Protein AF-A0A3N7DJQ7-F1 (afdb_monomer_lite)

Sequence (188 aa):
MSYQLQPFAFLQVAQKLNTIAEGMLNSITLGQLVFLNDKWVLENPRYPDSRSHSYLSMQQCSFKLRIYSADTHTGLPKEDLCNEIIEVKNFNNRNITVNLKQYKIMVPKGDFFVAVEWIRNDENMSKTTYNDESIAFNITSYRPFIGISTNEGPKLNVYGLTFFDKWEPLDNLSPDFTDLTISAEISY

pLDDT: mean 73.34, std 21.92, range [23.23, 98.12]

Secondary structure (DSSP, 8-state):
---------EEEEEEEEEESS-EEEEEEEEEP------HHHHH-TT---S----TTGGG--EEEEEEEEEPTTT-SEEEES-SS-EEEE---SSEEEEE-GGGTPEEPSEEEEEEEEEP-STTTEEEEEEEETTEEEEEEEESSPP---SS--S---EEEEETTS-EEE---S-TT----SEEEEEE-

Foldseek 3Di:
DDPPPDAPQFQKKKFKDADQAKFWFFKKKFFADDPPPDPPCVVCVPDPDDPPPPPLVLAFFKWWKWKFAADPPPRDGDDTQFPDTRIDGGDSDRMDMDGCVVRRRIHGHTMMIIMIGFDDDPRQWDWDWDDDPPDIDIDIYGDDDWAFAQAADDAESMWGQGPVRDIDGPRPHPNSGHYGRMDTDTDD

Radius of gyration: 17.93 Å; chains: 1; bounding box: 47×35×52 Å

Structure (mmCIF, N/CA/C/O backbone):
data_AF-A0A3N7DJQ7-F1
#
_entry.id   AF-A0A3N7DJQ7-F1
#
loop_
_atom_site.group_PDB
_atom_site.id
_atom_site.type_symbol
_atom_site.label_atom_id
_atom_site.label_alt_id
_atom_site.label_comp_id
_atom_site.label_asym_id
_atom_site.label_entity_id
_atom_site.label_seq_id
_atom_site.pdbx_PDB_ins_code
_atom_site.Cartn_x
_atom_site.Cartn_y
_atom_site.Cartn_z
_atom_site.occupancy
_atom_site.B_iso_or_equiv
_atom_site.auth_seq_id
_atom_site.auth_comp_id
_atom_site.auth_asym_id
_atom_site.auth_atom_id
_atom_site.pdbx_PDB_model_num
ATOM 1 N N . MET A 1 1 ? 27.973 11.365 -16.523 1.00 28.17 1 MET A N 1
ATOM 2 C CA . MET A 1 1 ? 27.540 10.753 -15.248 1.00 28.17 1 MET A CA 1
ATOM 3 C C . MET A 1 1 ? 26.310 9.923 -15.550 1.00 28.17 1 MET A C 1
ATOM 5 O O . MET A 1 1 ? 25.336 10.477 -16.033 1.00 28.17 1 MET A O 1
ATOM 9 N N . SER A 1 2 ? 26.381 8.606 -15.380 1.00 23.23 2 SER A N 1
ATOM 10 C CA . SER A 1 2 ? 25.235 7.716 -15.573 1.00 23.23 2 SER A CA 1
ATOM 11 C C . SER A 1 2 ? 24.312 7.826 -14.362 1.00 23.23 2 SER A C 1
ATOM 13 O O . SER A 1 2 ? 24.710 7.448 -13.260 1.00 23.23 2 SER A O 1
ATOM 15 N N . TYR A 1 3 ? 23.096 8.330 -14.550 1.00 23.48 3 TYR A N 1
ATOM 16 C CA . TYR A 1 3 ? 22.048 8.211 -13.543 1.00 23.48 3 TYR A CA 1
ATOM 17 C C . TYR A 1 3 ? 21.625 6.738 -13.482 1.00 23.48 3 TYR A C 1
ATOM 19 O O . TYR A 1 3 ? 20.809 6.276 -14.274 1.00 23.48 3 TYR A O 1
ATOM 27 N N . GLN A 1 4 ? 22.223 5.968 -12.571 1.00 23.58 4 GLN A N 1
ATOM 28 C CA . GLN A 1 4 ? 21.640 4.697 -12.154 1.00 23.58 4 GLN A CA 1
ATOM 29 C C . GLN A 1 4 ? 20.397 5.030 -11.333 1.00 23.58 4 GLN A C 1
ATOM 31 O O . GLN A 1 4 ? 20.485 5.299 -10.137 1.00 23.58 4 GLN A O 1
ATOM 36 N N . LEU A 1 5 ? 19.233 5.030 -11.981 1.00 32.84 5 LEU A N 1
ATOM 37 C CA . LEU A 1 5 ? 17.973 4.867 -11.269 1.00 32.84 5 LEU A CA 1
ATOM 38 C C . LEU A 1 5 ? 18.033 3.485 -10.618 1.00 32.84 5 LEU A C 1
ATOM 40 O O . LEU A 1 5 ? 17.919 2.461 -11.295 1.00 32.84 5 LEU A O 1
ATOM 44 N N . GLN A 1 6 ? 18.340 3.465 -9.321 1.00 32.50 6 GLN A N 1
ATOM 45 C CA . GLN A 1 6 ? 18.351 2.238 -8.541 1.00 32.50 6 GLN A CA 1
ATOM 46 C C . GLN A 1 6 ? 16.975 1.568 -8.676 1.00 32.50 6 GLN A C 1
ATOM 48 O O . GLN A 1 6 ? 15.960 2.272 -8.649 1.00 32.50 6 GLN A O 1
ATOM 53 N N . PRO A 1 7 ? 16.910 0.233 -8.841 1.00 42.97 7 PRO A N 1
ATOM 54 C CA . PRO A 1 7 ? 15.639 -0.475 -8.781 1.00 42.97 7 PRO A CA 1
ATOM 55 C C . PRO A 1 7 ? 14.937 -0.065 -7.486 1.00 42.97 7 PRO A C 1
ATOM 57 O O . PRO A 1 7 ? 15.571 -0.051 -6.433 1.00 42.97 7 PRO A O 1
ATOM 60 N N . PHE A 1 8 ? 13.666 0.326 -7.602 1.00 57.19 8 PHE A N 1
ATOM 61 C CA . PHE A 1 8 ? 12.837 0.846 -6.515 1.00 57.19 8 PHE A CA 1
ATOM 62 C C . PHE A 1 8 ? 13.129 0.077 -5.211 1.00 57.19 8 PHE A C 1
ATOM 64 O O . PHE A 1 8 ? 12.888 -1.128 -5.128 1.00 57.19 8 PHE A O 1
ATOM 71 N N . ALA A 1 9 ? 13.755 0.747 -4.236 1.00 64.50 9 ALA A N 1
ATOM 72 C CA . ALA A 1 9 ? 14.512 0.109 -3.149 1.00 64.50 9 ALA A CA 1
ATOM 73 C C . ALA A 1 9 ? 13.642 -0.526 -2.044 1.00 64.50 9 ALA A C 1
ATOM 75 O O . ALA A 1 9 ? 14.131 -0.842 -0.959 1.00 64.50 9 ALA A O 1
ATOM 76 N N . PHE A 1 10 ? 12.354 -0.717 -2.319 1.00 79.94 10 PHE A N 1
ATOM 77 C CA . PHE A 1 10 ? 11.352 -1.093 -1.337 1.00 79.94 10 PHE A CA 1
ATOM 78 C C . PHE A 1 10 ? 10.699 -2.433 -1.693 1.00 79.94 10 PHE A C 1
ATOM 80 O O . PHE A 1 10 ? 10.521 -2.793 -2.861 1.00 79.94 10 PHE A O 1
ATOM 87 N N . LEU A 1 11 ? 10.377 -3.205 -0.661 1.00 88.44 11 LEU A N 1
ATOM 88 C CA . LEU A 1 11 ? 9.579 -4.426 -0.741 1.00 88.44 11 LEU A CA 1
ATOM 89 C C . LEU A 1 11 ? 8.091 -4.095 -0.861 1.00 88.44 11 LEU A C 1
ATOM 91 O O . LEU A 1 11 ? 7.354 -4.769 -1.583 1.00 88.44 11 LEU A O 1
ATOM 95 N N . GLN A 1 12 ? 7.675 -3.037 -0.166 1.00 91.00 12 GLN A N 1
ATOM 96 C CA . GLN A 1 12 ? 6.302 -2.566 -0.122 1.00 91.00 12 GLN A CA 1
ATOM 97 C C . GLN A 1 12 ? 6.249 -1.045 -0.135 1.00 91.00 12 GLN A C 1
ATOM 99 O O . GL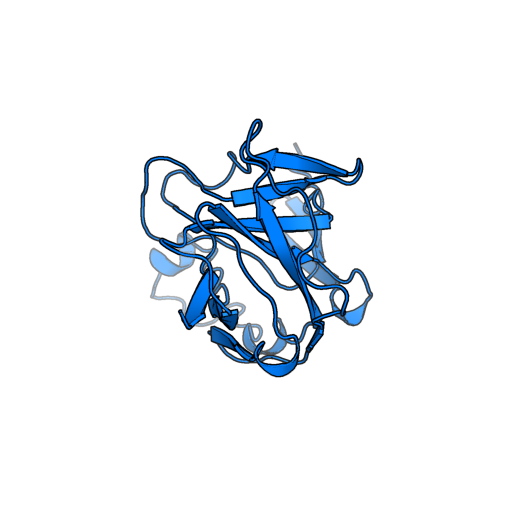N A 1 12 ? 7.177 -0.383 0.331 1.00 91.00 12 GLN A O 1
ATOM 104 N N . VAL A 1 13 ? 5.131 -0.506 -0.606 1.00 88.50 13 VAL A N 1
ATOM 105 C CA . VAL A 1 13 ? 4.774 0.895 -0.399 1.00 88.50 13 VAL A CA 1
ATOM 106 C C . VAL A 1 13 ? 3.377 0.957 0.176 1.00 88.50 13 VAL A C 1
ATOM 108 O O . VAL A 1 13 ? 2.455 0.363 -0.377 1.00 88.50 13 VAL A O 1
ATOM 111 N N . ALA A 1 14 ? 3.240 1.688 1.273 1.00 91.94 14 ALA A N 1
ATOM 112 C CA . ALA A 1 14 ? 2.017 1.853 2.026 1.00 91.94 14 ALA A CA 1
ATOM 113 C C . ALA A 1 14 ? 1.519 3.292 1.967 1.00 91.94 14 ALA A C 1
ATOM 115 O O . ALA A 1 14 ? 2.304 4.220 2.147 1.00 91.94 14 ALA A O 1
ATOM 116 N N . GLN A 1 15 ? 0.213 3.465 1.787 1.00 90.88 15 GLN A N 1
ATOM 117 C CA . GLN A 1 15 ? -0.467 4.723 2.068 1.00 90.88 15 GLN A CA 1
ATOM 118 C C . GLN A 1 15 ? -1.127 4.642 3.439 1.00 90.88 15 GLN A C 1
ATOM 120 O O . GLN A 1 15 ? -1.788 3.652 3.767 1.00 90.88 15 GLN A O 1
ATOM 125 N N . LYS A 1 16 ? -0.956 5.700 4.223 1.00 93.12 16 LYS A N 1
ATOM 126 C CA . LYS A 1 16 ? -1.664 5.896 5.481 1.00 93.12 16 LYS A CA 1
ATOM 127 C C . LYS A 1 16 ? -3.088 6.369 5.208 1.00 93.12 16 LYS A C 1
ATOM 129 O O . LYS A 1 16 ? -3.305 7.315 4.456 1.00 93.12 16 LYS A O 1
ATOM 134 N N . LEU A 1 17 ? -4.047 5.733 5.857 1.00 93.19 17 LEU A N 1
ATOM 135 C CA . LEU A 1 17 ? -5.463 6.071 5.845 1.00 93.19 17 LEU A CA 1
ATOM 136 C C . LEU A 1 17 ? -5.941 6.262 7.287 1.00 93.19 17 LEU A C 1
ATOM 138 O O . LEU A 1 17 ? -5.288 5.821 8.231 1.00 93.19 17 LEU A O 1
ATOM 142 N N . ASN A 1 18 ? -7.086 6.918 7.461 1.00 94.12 18 ASN A N 1
ATOM 143 C CA . ASN A 1 18 ? -7.676 7.159 8.773 1.00 94.12 18 ASN A CA 1
ATOM 144 C C . ASN A 1 18 ? -9.151 6.751 8.780 1.00 94.12 18 ASN A C 1
ATOM 146 O O . ASN A 1 18 ? -9.871 6.991 7.810 1.00 94.12 18 ASN A O 1
ATOM 150 N N . THR A 1 19 ? -9.592 6.154 9.882 1.00 94.62 19 THR A N 1
ATOM 151 C CA . THR A 1 19 ? -10.993 5.824 10.139 1.00 94.62 19 THR A CA 1
ATOM 152 C C . THR A 1 19 ? -11.452 6.398 11.480 1.00 94.62 19 THR A C 1
ATOM 154 O O . THR A 1 19 ? -10.726 6.388 12.477 1.00 94.62 19 THR A O 1
ATOM 157 N N . ILE A 1 20 ? -12.688 6.900 11.526 1.00 93.56 20 ILE A N 1
ATOM 158 C CA . ILE A 1 20 ? -13.254 7.572 12.710 1.00 93.56 20 ILE A CA 1
ATOM 159 C C . ILE A 1 20 ? -13.700 6.598 13.811 1.00 93.56 20 ILE A C 1
ATOM 161 O O . ILE A 1 20 ? -13.843 6.991 14.974 1.00 93.56 20 ILE A O 1
ATOM 165 N N . ALA A 1 21 ? -13.908 5.335 13.451 1.00 95.50 21 ALA A N 1
ATOM 166 C CA . ALA A 1 21 ? -14.313 4.255 14.336 1.00 95.50 21 ALA A CA 1
ATOM 167 C C . ALA A 1 21 ? -13.695 2.933 13.867 1.00 95.50 21 ALA A C 1
ATOM 169 O O . ALA A 1 21 ? -13.177 2.834 12.753 1.00 95.50 21 ALA A O 1
ATOM 170 N N . GLU A 1 22 ? -13.727 1.931 14.740 1.00 97.12 22 GLU A N 1
ATOM 171 C CA . GLU A 1 22 ? -13.415 0.565 14.334 1.00 97.12 22 GLU A CA 1
ATOM 172 C C . GLU A 1 22 ? -14.472 0.085 13.335 1.00 97.12 22 GLU A C 1
ATOM 174 O O . GLU A 1 22 ? -15.654 0.392 13.496 1.00 97.12 22 GLU A O 1
ATOM 179 N N . GLY A 1 23 ? -14.049 -0.629 12.296 1.00 97.19 23 GLY A N 1
ATOM 180 C CA . GLY A 1 23 ? -14.957 -1.090 11.254 1.00 97.19 23 GLY A CA 1
ATOM 181 C C . GLY A 1 23 ? -14.380 -2.216 10.409 1.00 97.19 23 GLY A C 1
ATOM 182 O O . GLY A 1 23 ? -13.183 -2.507 10.448 1.00 97.19 23 GLY A O 1
ATOM 183 N N . MET A 1 24 ? -15.248 -2.858 9.634 1.00 97.88 24 MET A N 1
ATOM 184 C CA . MET A 1 24 ? -14.871 -3.918 8.707 1.00 97.88 24 MET A CA 1
ATOM 185 C C . MET A 1 24 ? -14.481 -3.324 7.356 1.00 97.88 24 MET A C 1
ATOM 187 O O . MET A 1 24 ? -15.259 -2.593 6.738 1.00 97.88 24 MET A O 1
ATOM 191 N N . LEU A 1 25 ? -13.289 -3.668 6.875 1.00 97.75 25 LEU A N 1
ATOM 192 C CA . LEU A 1 25 ? -12.808 -3.250 5.566 1.00 97.75 25 LEU A CA 1
ATOM 193 C C . LEU A 1 25 ? -13.495 -4.066 4.460 1.00 97.75 25 LEU A C 1
ATOM 195 O O . LEU A 1 25 ? -13.256 -5.263 4.300 1.00 97.75 25 LEU A O 1
ATOM 199 N N . ASN A 1 26 ? -14.345 -3.406 3.674 1.00 97.19 26 ASN A N 1
ATOM 200 C CA . ASN A 1 26 ? -15.129 -4.041 2.616 1.00 97.19 26 ASN A CA 1
ATOM 201 C C . ASN A 1 26 ? -14.374 -4.131 1.299 1.00 97.19 26 ASN A C 1
ATOM 203 O O . ASN A 1 26 ? -14.455 -5.148 0.606 1.00 97.19 26 ASN A O 1
ATOM 207 N N . SER A 1 27 ? -13.712 -3.045 0.909 1.00 96.69 27 SER A N 1
ATOM 208 C CA . SER A 1 27 ? -13.024 -2.959 -0.371 1.00 96.69 27 SER A CA 1
ATOM 209 C C . SER A 1 27 ? -11.880 -1.950 -0.328 1.00 96.69 27 SER A C 1
ATOM 211 O O . SER A 1 27 ? -11.894 -0.996 0.452 1.00 96.69 27 SER A O 1
ATOM 213 N N . ILE A 1 28 ? -10.882 -2.180 -1.180 1.00 93.81 28 ILE A N 1
ATOM 214 C CA . ILE A 1 28 ? -9.829 -1.215 -1.501 1.00 93.81 28 ILE A CA 1
ATOM 215 C C . ILE A 1 28 ? -9.908 -0.914 -2.989 1.00 93.81 28 ILE A C 1
ATOM 217 O O . ILE A 1 28 ? -10.010 -1.836 -3.797 1.00 93.81 28 ILE A O 1
ATOM 221 N N . THR A 1 29 ? -9.815 0.360 -3.357 1.00 89.25 29 THR A N 1
ATOM 222 C CA . THR A 1 29 ? -9.625 0.771 -4.750 1.00 89.25 29 THR A CA 1
ATOM 223 C C . THR A 1 29 ? -8.267 1.431 -4.909 1.00 89.25 29 THR A C 1
ATOM 225 O O . THR A 1 29 ? -7.971 2.420 -4.243 1.00 89.25 29 THR A O 1
ATOM 228 N N . LEU A 1 30 ? -7.463 0.871 -5.809 1.00 82.50 30 LEU A N 1
ATOM 229 C CA . LEU A 1 30 ? -6.182 1.404 -6.253 1.00 82.50 30 LEU A CA 1
ATOM 230 C C . LEU A 1 30 ? -6.397 2.077 -7.610 1.00 82.50 30 LEU A C 1
ATOM 232 O O . LEU A 1 30 ? -6.780 1.409 -8.573 1.00 82.50 30 LEU A O 1
ATOM 236 N N . GLY A 1 31 ? -6.131 3.370 -7.726 1.00 72.88 31 GLY A N 1
ATOM 237 C CA . GLY A 1 31 ? -5.971 3.998 -9.030 1.00 72.88 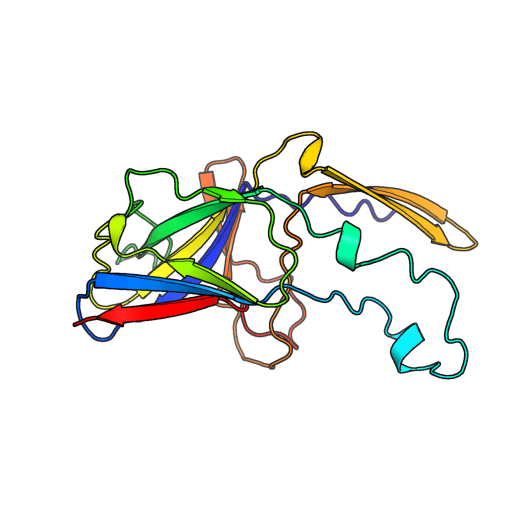31 GLY A CA 1
ATOM 238 C C . GLY A 1 31 ? -4.686 3.493 -9.686 1.00 72.88 31 GLY A C 1
ATOM 239 O O . GLY A 1 31 ? -3.601 3.516 -9.104 1.00 72.88 31 GLY A O 1
ATOM 240 N N . GLN A 1 32 ? -4.795 2.982 -10.905 1.00 60.44 32 GLN A N 1
ATOM 241 C CA . GLN A 1 32 ? -3.626 2.702 -11.723 1.00 60.44 32 GLN A CA 1
ATOM 242 C C . GLN A 1 32 ? -3.037 3.990 -12.267 1.00 60.44 32 GLN A C 1
ATOM 244 O O . GLN A 1 32 ? -3.702 4.997 -12.514 1.00 60.44 32 GLN A O 1
ATOM 249 N N . LEU A 1 33 ? -1.743 3.896 -12.523 1.00 51.22 33 LEU A N 1
ATOM 250 C CA . LEU A 1 33 ? -0.911 5.038 -12.800 1.00 51.22 33 LEU A CA 1
ATOM 251 C C . LEU A 1 33 ? -0.586 5.048 -14.267 1.00 51.22 33 LEU A C 1
ATOM 253 O O . LEU A 1 33 ? 0.192 4.245 -14.781 1.00 51.22 33 LEU A O 1
ATOM 257 N N . VAL A 1 34 ? -1.236 5.981 -14.943 1.00 41.72 34 VAL A N 1
ATOM 258 C CA . VAL A 1 34 ? -0.793 6.424 -16.248 1.00 41.72 34 VAL A CA 1
ATOM 259 C C . VAL A 1 34 ? 0.415 7.314 -15.982 1.00 41.72 34 VAL A C 1
ATOM 261 O O . VAL A 1 34 ? 0.268 8.482 -15.632 1.00 41.72 34 VAL A O 1
ATOM 264 N N . PHE A 1 35 ? 1.619 6.762 -16.114 1.00 38.28 35 PHE A N 1
ATOM 265 C CA . PHE A 1 35 ? 2.811 7.592 -16.235 1.00 38.28 35 PHE A CA 1
ATOM 266 C C . PHE A 1 35 ? 2.736 8.282 -17.595 1.00 38.28 35 PHE A C 1
ATOM 268 O O . PHE A 1 35 ? 3.221 7.757 -18.595 1.00 38.28 35 PHE A O 1
ATOM 275 N N . LEU A 1 36 ? 2.129 9.468 -17.640 1.00 34.62 36 LEU A N 1
ATOM 276 C CA . LEU A 1 36 ? 2.484 10.466 -18.644 1.00 34.62 36 LEU A CA 1
ATOM 277 C C . LEU A 1 36 ? 3.866 10.991 -18.264 1.00 34.62 36 LEU A C 1
ATOM 279 O O . LEU A 1 36 ? 4.007 12.106 -17.773 1.00 34.62 36 LEU A O 1
ATOM 283 N N . ASN A 1 37 ? 4.898 10.165 -18.428 1.00 34.91 37 ASN A N 1
ATOM 284 C CA . ASN A 1 37 ? 6.250 10.678 -18.341 1.00 34.91 37 ASN A CA 1
ATOM 285 C C . ASN A 1 37 ? 6.627 11.219 -19.709 1.00 34.91 37 ASN A C 1
ATOM 287 O O . ASN A 1 37 ? 7.370 10.579 -20.434 1.00 34.91 37 ASN A O 1
ATOM 291 N N . ASP A 1 38 ? 6.035 12.350 -20.067 1.00 39.78 38 ASP A N 1
ATOM 292 C CA . ASP A 1 38 ? 6.610 13.227 -21.068 1.00 39.78 38 ASP A CA 1
ATOM 293 C C . ASP A 1 38 ? 5.994 14.615 -20.907 1.00 39.78 38 ASP A C 1
ATOM 295 O O . ASP A 1 38 ? 4.975 14.962 -21.510 1.00 39.78 38 ASP A O 1
ATOM 299 N N . LYS A 1 39 ? 6.687 15.461 -20.137 1.00 39.97 39 LYS A N 1
ATOM 300 C CA . LYS A 1 39 ? 6.566 16.920 -20.268 1.00 39.97 39 LYS A CA 1
ATOM 301 C C . LYS A 1 39 ? 6.641 17.325 -21.753 1.00 39.97 39 LYS A C 1
ATOM 303 O O . LYS A 1 39 ? 5.903 18.189 -22.205 1.00 39.97 39 LYS A O 1
ATOM 308 N N . TRP A 1 40 ? 7.429 16.583 -22.533 1.00 38.16 40 TRP A N 1
ATOM 309 C CA . TRP A 1 40 ? 7.593 16.734 -23.974 1.00 38.16 40 TRP A CA 1
ATOM 310 C C . TRP A 1 40 ? 6.325 16.454 -24.807 1.00 38.16 40 TRP A C 1
ATOM 312 O O . TRP A 1 40 ? 6.086 17.156 -25.786 1.00 38.16 40 TRP A O 1
ATOM 322 N N . VAL A 1 41 ? 5.488 15.483 -24.417 1.00 42.00 41 VAL A N 1
ATOM 323 C CA . VAL A 1 41 ? 4.232 15.105 -25.103 1.00 42.00 41 VAL A CA 1
ATOM 324 C C . VAL A 1 41 ? 3.123 16.104 -24.781 1.00 42.00 41 VAL A C 1
ATOM 326 O O . VAL A 1 41 ? 2.343 16.460 -25.663 1.00 42.00 41 VAL A O 1
ATOM 329 N N . LEU A 1 42 ? 3.088 16.607 -23.543 1.00 42.69 42 LEU A N 1
ATOM 330 C CA . LEU A 1 42 ? 2.185 17.693 -23.146 1.00 42.69 42 LEU A CA 1
ATOM 331 C C . LEU A 1 42 ? 2.542 19.016 -23.848 1.00 42.69 42 LEU A C 1
ATOM 333 O O . LEU A 1 42 ? 1.649 19.780 -24.208 1.00 42.69 42 LEU A O 1
ATOM 337 N N . GLU A 1 43 ? 3.832 19.266 -24.089 1.00 43.12 43 GLU A N 1
ATOM 338 C CA . GLU A 1 43 ? 4.332 20.478 -24.753 1.00 43.12 43 GLU A CA 1
ATOM 339 C C . GLU A 1 43 ? 4.344 20.385 -26.297 1.00 43.12 43 GLU A C 1
ATOM 341 O O . GLU A 1 43 ? 4.387 21.421 -26.961 1.00 43.12 43 GLU A O 1
ATOM 346 N N . ASN A 1 44 ? 4.251 19.187 -26.897 1.00 40.66 44 ASN A N 1
ATOM 347 C CA . ASN A 1 44 ? 4.295 18.989 -28.358 1.00 40.66 44 ASN A CA 1
ATOM 348 C C . ASN A 1 44 ? 3.151 18.103 -28.905 1.00 40.66 44 ASN A C 1
ATOM 350 O O . ASN A 1 44 ? 3.399 17.034 -29.468 1.00 40.66 44 ASN A O 1
ATOM 354 N N . PRO A 1 45 ? 1.889 18.576 -28.878 1.00 46.41 45 PRO A N 1
ATOM 355 C CA . PRO A 1 45 ? 0.712 17.810 -29.318 1.00 46.41 45 PRO A CA 1
ATOM 356 C C . PRO A 1 45 ? 0.650 17.509 -30.832 1.00 46.41 45 PRO A C 1
ATOM 358 O O . PRO A 1 45 ? -0.304 16.893 -31.303 1.00 46.41 45 PRO A O 1
ATOM 361 N N . ARG A 1 46 ? 1.636 17.956 -31.625 1.00 45.66 46 ARG A N 1
ATOM 362 C CA . ARG A 1 46 ? 1.680 17.787 -33.092 1.00 45.66 46 ARG A CA 1
ATOM 363 C C . ARG A 1 46 ? 2.342 16.492 -33.573 1.00 45.66 46 ARG A C 1
ATOM 365 O O . ARG A 1 46 ? 2.310 16.243 -34.775 1.00 45.66 46 ARG A O 1
ATOM 372 N N . TYR A 1 47 ? 2.915 15.680 -32.684 1.00 44.19 47 TYR A N 1
ATOM 373 C CA . TYR A 1 47 ? 3.532 14.394 -33.030 1.00 44.19 47 TYR A CA 1
ATOM 374 C C . TYR A 1 47 ? 2.763 13.248 -32.358 1.00 44.19 47 TYR A C 1
ATOM 376 O O . TYR A 1 47 ? 3.100 12.866 -31.241 1.00 44.19 47 TYR A O 1
ATOM 384 N N . PRO A 1 48 ? 1.712 12.702 -32.999 1.00 41.84 48 PRO A N 1
ATOM 385 C CA . PRO A 1 48 ? 0.820 11.759 -32.338 1.00 41.84 48 PRO A CA 1
ATOM 386 C C . PRO A 1 48 ? 1.344 10.319 -32.262 1.00 41.84 48 PRO A C 1
ATOM 388 O O . PRO A 1 48 ? 0.639 9.484 -31.704 1.00 41.84 48 PRO A O 1
ATOM 391 N N . ASP A 1 49 ? 2.516 9.977 -32.814 1.00 42.31 49 ASP A N 1
ATOM 392 C CA . ASP A 1 49 ? 2.825 8.552 -32.998 1.00 42.31 49 ASP A CA 1
ATOM 393 C C . ASP A 1 49 ? 4.312 8.178 -33.128 1.00 42.31 49 ASP A C 1
ATOM 395 O O . ASP A 1 49 ? 4.771 7.682 -34.156 1.00 42.31 49 ASP A O 1
ATOM 399 N N . SER A 1 50 ? 5.102 8.359 -32.071 1.00 37.50 50 SER A N 1
ATOM 400 C CA . SER A 1 50 ? 6.390 7.661 -31.977 1.00 37.50 50 SER A CA 1
ATOM 401 C C . SER A 1 50 ? 6.596 7.063 -30.587 1.00 37.50 50 SER A C 1
ATOM 403 O O . SER A 1 50 ? 7.203 7.659 -29.706 1.00 37.50 50 SER A O 1
ATOM 405 N N . ARG A 1 51 ? 6.136 5.806 -30.450 1.00 40.94 51 ARG A N 1
ATOM 406 C CA . ARG A 1 51 ? 6.251 4.890 -29.287 1.00 40.94 51 ARG A CA 1
ATOM 407 C C . ARG A 1 51 ? 5.055 4.839 -28.332 1.00 40.94 51 ARG A C 1
ATOM 409 O O . ARG A 1 51 ? 5.196 4.506 -27.161 1.00 40.94 51 ARG A O 1
ATOM 416 N N . SER A 1 52 ? 3.865 4.938 -28.906 1.00 37.75 52 SER A N 1
ATOM 417 C CA . SER A 1 52 ? 2.620 4.291 -28.470 1.00 37.75 52 SER A CA 1
ATOM 418 C C . SER A 1 52 ? 2.729 2.742 -28.419 1.00 37.75 52 SER A C 1
ATOM 420 O O . SER A 1 52 ? 1.814 2.028 -28.825 1.00 37.75 52 SER A O 1
ATOM 422 N N . HIS A 1 53 ? 3.834 2.175 -27.910 1.00 38.22 53 HIS A N 1
ATOM 423 C CA . HIS A 1 53 ? 3.904 0.751 -27.572 1.00 38.22 53 HIS A CA 1
ATOM 424 C C . HIS A 1 53 ? 3.001 0.509 -26.358 1.00 38.22 53 HIS A C 1
ATOM 426 O O . HIS A 1 53 ? 3.428 0.585 -25.214 1.00 38.22 53 HIS A O 1
ATOM 432 N N . SER A 1 54 ? 1.716 0.289 -26.642 1.00 41.25 54 SER A N 1
ATOM 433 C CA . SER A 1 54 ? 0.728 -0.412 -25.823 1.00 41.25 54 SER A CA 1
ATOM 434 C C . SER A 1 54 ? 0.945 -0.335 -24.303 1.00 41.25 54 SER A C 1
ATOM 436 O O . SER A 1 54 ? 1.249 -1.336 -23.658 1.00 41.25 54 SER A O 1
ATOM 438 N N . TYR A 1 55 ? 0.673 0.819 -23.695 1.00 44.84 55 TYR A N 1
ATOM 439 C CA . TYR A 1 55 ? 0.561 0.939 -22.232 1.00 44.84 55 TYR A CA 1
ATOM 440 C C . TYR A 1 55 ? -0.439 -0.074 -21.626 1.00 44.84 55 TYR A C 1
ATOM 442 O O . TYR A 1 55 ? -0.309 -0.460 -20.468 1.00 44.84 55 TYR A O 1
ATOM 450 N N . LEU A 1 56 ? -1.385 -0.573 -22.435 1.00 39.72 56 LEU A N 1
ATOM 451 C CA . LEU A 1 56 ? -2.321 -1.653 -22.098 1.00 39.72 56 LEU A CA 1
ATOM 452 C C . LEU A 1 56 ? -1.657 -3.033 -21.906 1.00 39.72 56 LEU A C 1
ATOM 454 O O . LEU A 1 56 ? -2.138 -3.814 -21.092 1.00 39.72 56 LEU A O 1
ATOM 458 N N . SER A 1 57 ? -0.557 -3.354 -22.603 1.00 45.22 57 SER A N 1
ATOM 459 C CA . SER A 1 57 ? 0.170 -4.625 -22.399 1.00 45.22 57 SER A CA 1
ATOM 460 C C . SER A 1 57 ? 1.163 -4.554 -21.232 1.00 45.22 57 SER A C 1
ATOM 462 O O . SER A 1 57 ? 1.582 -5.579 -20.695 1.00 45.22 57 SER A O 1
ATOM 464 N N . MET A 1 58 ? 1.492 -3.341 -20.775 1.00 50.75 58 MET A N 1
ATOM 465 C CA . MET A 1 58 ? 2.427 -3.095 -19.676 1.00 50.75 58 MET A CA 1
ATOM 466 C C . MET A 1 58 ? 1.830 -3.343 -18.285 1.00 50.75 58 MET A C 1
ATOM 468 O O . MET A 1 58 ? 2.558 -3.253 -17.302 1.00 50.75 58 MET A O 1
ATOM 472 N N . GLN A 1 59 ? 0.547 -3.688 -18.156 1.00 55.81 59 GLN A N 1
ATOM 473 C CA . GLN A 1 59 ? -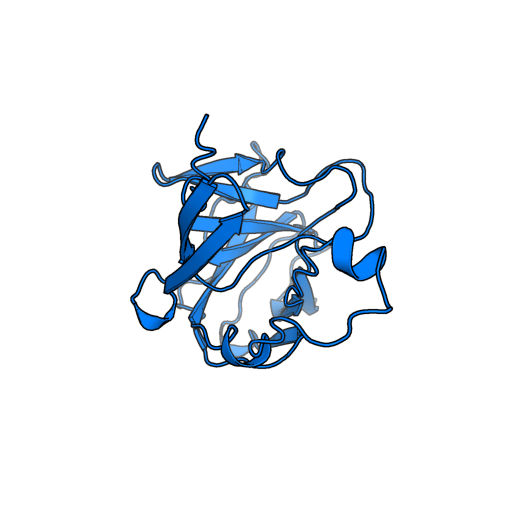0.156 -3.640 -16.864 1.00 55.81 59 GLN A CA 1
ATOM 474 C C . GLN A 1 59 ? -0.665 -4.985 -16.336 1.00 55.81 59 GLN A C 1
ATOM 476 O O . GLN A 1 59 ? -1.087 -5.048 -15.182 1.00 55.81 59 GLN A O 1
ATOM 481 N N . GLN A 1 60 ? -0.547 -6.072 -17.107 1.00 68.94 60 GLN A N 1
ATOM 482 C CA . GLN A 1 60 ? -0.795 -7.408 -16.568 1.00 68.94 60 GLN A CA 1
ATOM 483 C C . GLN A 1 60 ? 0.318 -7.762 -15.579 1.00 68.94 60 GLN A C 1
ATOM 485 O O . GLN A 1 60 ? 1.439 -8.085 -15.965 1.00 68.94 60 GLN A O 1
ATOM 490 N N . CYS A 1 61 ? 0.003 -7.649 -14.298 1.00 77.00 61 CYS A N 1
ATOM 491 C CA . CYS A 1 61 ? 0.892 -7.992 -13.207 1.00 77.00 61 CYS A CA 1
ATOM 492 C C . CYS A 1 61 ? 0.089 -8.603 -12.065 1.00 77.00 61 CYS A C 1
ATOM 494 O O . CYS A 1 61 ? -1.143 -8.491 -12.013 1.00 77.00 61 CYS A O 1
ATOM 496 N N . SER A 1 62 ? 0.822 -9.236 -11.163 1.00 86.44 62 SER A N 1
ATOM 497 C CA . SER A 1 62 ? 0.293 -9.721 -9.898 1.00 86.44 62 SER A CA 1
ATOM 498 C C . SER A 1 62 ? 1.003 -9.018 -8.753 1.00 86.44 62 SER A C 1
ATOM 500 O O . SER A 1 62 ? 2.213 -8.827 -8.787 1.00 86.44 62 SER A O 1
ATOM 502 N N . PHE A 1 63 ? 0.287 -8.638 -7.712 1.00 88.12 63 PHE A N 1
ATOM 503 C CA . PHE A 1 63 ? 0.889 -8.088 -6.497 1.00 88.12 63 PHE A CA 1
ATOM 504 C C . PHE A 1 63 ? 0.074 -8.515 -5.292 1.00 88.12 63 PHE A C 1
ATOM 506 O O . PHE A 1 63 ? -1.014 -9.073 -5.444 1.00 88.12 63 PHE A O 1
ATOM 513 N N . LYS A 1 64 ? 0.593 -8.273 -4.090 1.00 92.94 64 LYS A N 1
ATOM 514 C CA . LYS A 1 64 ? -0.172 -8.527 -2.871 1.00 92.94 64 LYS A CA 1
ATOM 515 C C . LYS A 1 64 ? -0.601 -7.219 -2.236 1.00 92.94 64 LYS A C 1
ATOM 517 O O . LYS A 1 64 ? 0.143 -6.239 -2.253 1.00 92.94 64 LYS A O 1
ATOM 522 N N . LEU A 1 65 ? -1.792 -7.237 -1.658 1.00 94.12 65 LEU A N 1
ATOM 523 C CA . LEU A 1 65 ? -2.238 -6.212 -0.733 1.00 94.12 65 LEU A CA 1
ATOM 524 C C . LEU A 1 65 ? -1.932 -6.639 0.697 1.00 94.12 65 LEU A C 1
ATOM 526 O O . LEU A 1 65 ? -2.140 -7.793 1.071 1.00 94.12 65 LEU A O 1
ATOM 530 N N . ARG A 1 66 ? -1.450 -5.681 1.482 1.00 96.94 66 ARG A N 1
ATOM 531 C CA . ARG A 1 66 ? -1.213 -5.805 2.918 1.00 96.94 66 ARG A CA 1
ATOM 532 C C . ARG A 1 66 ? -1.951 -4.696 3.636 1.00 96.94 66 ARG A C 1
ATOM 534 O O . ARG A 1 66 ? -2.020 -3.577 3.128 1.00 96.94 66 ARG A O 1
ATOM 541 N N . ILE A 1 67 ? -2.523 -5.004 4.790 1.00 97.94 67 ILE A N 1
ATOM 542 C CA . ILE A 1 67 ? -3.259 -4.031 5.587 1.00 97.94 67 ILE A CA 1
ATOM 543 C C . ILE A 1 67 ? -2.606 -4.019 6.957 1.00 97.94 67 ILE A C 1
ATOM 545 O O . ILE A 1 67 ? -2.514 -5.066 7.575 1.00 97.94 67 ILE A O 1
ATOM 549 N N . TYR A 1 68 ? -2.172 -2.860 7.441 1.00 98.12 68 TYR A N 1
ATOM 550 C CA . TYR A 1 68 ? -1.495 -2.763 8.732 1.00 98.12 68 TYR A CA 1
ATOM 551 C C . TYR A 1 68 ? -2.223 -1.834 9.695 1.00 98.12 68 TYR A C 1
ATOM 553 O O . TYR A 1 68 ? -2.751 -0.798 9.289 1.00 98.12 68 TYR A O 1
ATOM 561 N N . SER A 1 69 ? -2.183 -2.153 10.986 1.00 97.31 69 SER A N 1
ATOM 562 C CA . SER A 1 69 ? -2.452 -1.164 12.031 1.00 97.31 69 SER A CA 1
ATOM 563 C C . SER A 1 69 ? -1.320 -0.137 12.098 1.00 97.31 69 SER A C 1
ATOM 565 O O . SER A 1 69 ? -0.171 -0.429 11.746 1.00 97.31 69 SER A O 1
ATOM 567 N N . ALA A 1 70 ? -1.630 1.073 12.563 1.00 97.12 70 ALA A N 1
ATOM 568 C CA . ALA A 1 70 ? -0.605 2.042 12.925 1.00 97.12 70 ALA A CA 1
ATOM 569 C C . ALA A 1 70 ? -0.082 1.787 14.346 1.00 97.12 70 ALA A C 1
ATOM 571 O O . ALA A 1 70 ? -0.850 1.549 15.281 1.00 97.12 70 ALA A O 1
ATOM 572 N N . ASP A 1 71 ? 1.230 1.897 14.537 1.00 95.81 71 ASP A N 1
ATOM 573 C CA . ASP A 1 71 ? 1.821 1.958 15.865 1.00 95.81 71 ASP A CA 1
ATOM 574 C C . ASP A 1 71 ? 1.482 3.295 16.537 1.00 95.81 71 ASP A C 1
ATOM 576 O O . ASP A 1 71 ? 1.717 4.368 15.985 1.00 95.81 71 ASP A O 1
ATOM 580 N N . THR A 1 72 ? 0.967 3.244 17.763 1.00 91.81 72 THR A N 1
ATOM 581 C CA . THR A 1 72 ? 0.494 4.433 18.487 1.00 91.81 72 THR A CA 1
ATOM 582 C C . THR A 1 72 ? 1.605 5.395 18.910 1.00 91.81 72 THR A C 1
ATOM 584 O O . THR A 1 72 ? 1.304 6.536 19.249 1.00 91.81 72 THR A O 1
ATOM 587 N N . HIS A 1 73 ? 2.869 4.959 18.935 1.00 93.12 73 HIS A N 1
ATOM 588 C CA . HIS A 1 73 ? 4.002 5.789 19.353 1.00 93.12 73 HIS A CA 1
ATOM 589 C C . HIS A 1 73 ? 4.732 6.386 18.152 1.00 93.12 73 HIS A C 1
ATOM 591 O O . HIS A 1 73 ? 5.069 7.566 18.151 1.00 93.12 73 HIS A O 1
ATOM 597 N N . THR A 1 74 ? 4.990 5.565 17.134 1.00 92.38 74 THR A N 1
ATOM 598 C CA . THR A 1 74 ? 5.762 5.965 15.948 1.00 92.38 74 THR A CA 1
ATOM 599 C C . THR A 1 74 ? 4.882 6.453 14.800 1.00 92.38 74 THR A C 1
ATOM 601 O O . THR A 1 74 ? 5.358 7.180 13.931 1.00 92.38 74 THR A O 1
ATOM 604 N N . GLY A 1 75 ? 3.603 6.068 14.781 1.00 92.31 75 GLY A N 1
ATOM 605 C CA . GLY A 1 75 ? 2.674 6.361 13.695 1.00 92.31 75 GLY A CA 1
ATOM 606 C C . GLY A 1 75 ? 2.965 5.601 12.400 1.00 92.31 75 GLY A C 1
ATOM 607 O O . GLY A 1 75 ? 2.417 5.990 11.373 1.00 92.31 75 GLY A O 1
ATOM 608 N N . LEU A 1 76 ? 3.827 4.576 12.434 1.00 95.00 76 LEU A N 1
ATOM 609 C CA . LEU A 1 76 ? 4.237 3.741 11.296 1.00 95.00 76 LEU A CA 1
ATOM 610 C C . LEU A 1 76 ? 3.447 2.420 11.242 1.00 95.00 76 LEU A C 1
ATOM 612 O O . LEU A 1 76 ? 2.830 2.054 12.245 1.00 95.00 76 LEU A O 1
ATOM 616 N N . PRO A 1 77 ? 3.462 1.681 10.115 1.00 96.62 77 PRO A N 1
ATOM 617 C CA . PRO A 1 77 ? 2.838 0.360 10.049 1.00 96.62 77 PRO A CA 1
ATOM 618 C C . PRO A 1 77 ? 3.434 -0.603 11.089 1.00 96.62 77 PRO A C 1
ATOM 620 O O . PRO A 1 77 ? 4.655 -0.662 11.252 1.00 96.62 77 PRO A O 1
ATOM 623 N N . LYS A 1 78 ? 2.571 -1.357 11.783 1.00 94.50 78 LYS A N 1
ATOM 624 C CA . LYS A 1 78 ? 2.961 -2.245 12.890 1.00 94.50 78 LYS A CA 1
ATOM 625 C C . LYS A 1 78 ? 2.626 -3.712 12.651 1.00 94.50 78 LYS A C 1
ATOM 627 O O . LYS A 1 78 ? 3.526 -4.530 12.510 1.00 94.50 78 LYS A O 1
ATOM 632 N N . GLU A 1 79 ? 1.341 -4.046 12.671 1.00 94.62 79 GLU A N 1
ATOM 633 C CA . GLU A 1 79 ? 0.844 -5.424 12.639 1.00 94.62 79 GLU A CA 1
ATOM 634 C C . GLU A 1 79 ? 0.001 -5.631 11.387 1.00 94.62 79 GLU A C 1
ATOM 636 O O . GLU A 1 79 ? -0.850 -4.790 11.096 1.00 94.62 79 GLU A O 1
ATOM 641 N N . ASP A 1 80 ? 0.254 -6.719 10.650 1.00 96.31 80 ASP A N 1
ATOM 642 C CA . ASP A 1 80 ? -0.574 -7.115 9.505 1.00 96.31 80 ASP A CA 1
ATOM 643 C C . ASP A 1 80 ? -1.944 -7.567 10.027 1.00 96.31 80 ASP A C 1
ATOM 645 O O . ASP A 1 80 ? -2.050 -8.511 10.807 1.00 96.31 80 ASP A O 1
ATOM 649 N N . LEU A 1 81 ? -2.992 -6.860 9.618 1.00 97.31 81 LEU A N 1
ATOM 650 C CA . LEU A 1 81 ? -4.376 -7.092 10.019 1.00 97.31 81 LEU A CA 1
ATOM 651 C C . LEU A 1 81 ? -5.028 -8.228 9.221 1.00 97.31 81 LEU A C 1
ATOM 653 O O . LEU A 1 81 ? -6.171 -8.594 9.501 1.00 97.31 81 LEU A O 1
ATOM 657 N N . CYS A 1 82 ? -4.337 -8.781 8.220 1.00 96.06 82 CYS A N 1
ATOM 658 C CA . CYS A 1 82 ? -4.821 -9.902 7.431 1.00 96.06 82 CYS A CA 1
ATOM 659 C C . CYS A 1 82 ? -3.802 -11.046 7.409 1.00 96.06 82 CYS A C 1
ATOM 661 O O . CYS A 1 82 ? -2.716 -10.941 6.850 1.00 96.06 82 CYS A O 1
ATOM 663 N N . ASN A 1 83 ? -4.192 -12.197 7.958 1.00 89.06 83 ASN A N 1
ATOM 664 C CA . ASN A 1 83 ? -3.349 -13.398 7.953 1.00 89.06 83 ASN A CA 1
ATOM 665 C C . ASN A 1 83 ? -3.354 -14.135 6.601 1.00 89.06 83 ASN A C 1
ATOM 667 O O . ASN A 1 83 ? -2.575 -15.068 6.397 1.00 89.06 83 ASN A O 1
ATOM 671 N N . GLU A 1 84 ? -4.243 -13.749 5.686 1.00 94.06 84 GLU A N 1
ATOM 672 C CA . GLU A 1 84 ? -4.387 -14.356 4.367 1.00 94.06 84 GLU A CA 1
ATOM 673 C C . GLU A 1 84 ? -3.677 -13.526 3.295 1.00 94.06 84 GLU A C 1
ATOM 675 O O . GLU A 1 84 ? -3.598 -12.300 3.361 1.00 94.06 84 GLU A O 1
ATOM 680 N N . ILE A 1 85 ? -3.164 -14.199 2.264 1.00 92.25 85 ILE A N 1
ATOM 681 C CA . ILE A 1 85 ? -2.534 -13.513 1.136 1.00 92.25 85 ILE A CA 1
ATOM 682 C C . ILE A 1 85 ? -3.623 -12.970 0.209 1.00 92.25 85 ILE A C 1
ATOM 684 O O . ILE A 1 85 ? -4.289 -13.731 -0.492 1.00 92.25 85 ILE A O 1
ATOM 688 N N . ILE A 1 86 ? -3.738 -11.645 0.139 1.00 93.50 86 ILE A N 1
ATOM 689 C CA . ILE A 1 86 ? -4.612 -10.962 -0.817 1.00 93.50 86 ILE A CA 1
ATOM 690 C C . ILE A 1 86 ? -3.825 -10.733 -2.110 1.00 93.50 86 ILE A C 1
ATOM 692 O O . ILE A 1 86 ? -3.220 -9.680 -2.312 1.00 93.50 86 ILE A O 1
ATOM 696 N N . GLU A 1 87 ? -3.791 -11.741 -2.980 1.00 91.94 87 GLU A N 1
ATOM 697 C CA . GLU A 1 87 ? -3.138 -11.628 -4.286 1.00 91.94 87 GLU A CA 1
ATOM 698 C C . GLU A 1 87 ? -4.086 -11.027 -5.333 1.00 91.94 87 GLU A C 1
ATOM 700 O O . GLU A 1 87 ? -5.197 -11.506 -5.561 1.00 91.94 87 GLU A O 1
ATOM 705 N N . VAL A 1 88 ? -3.621 -9.979 -6.001 1.00 87.12 88 VAL A N 1
ATOM 706 C CA . VAL A 1 88 ? -4.361 -9.197 -6.989 1.00 87.12 88 VAL A CA 1
ATOM 707 C C . VAL A 1 88 ? -3.749 -9.509 -8.358 1.00 87.12 88 VAL A C 1
ATOM 709 O O . VAL A 1 88 ? -2.625 -9.096 -8.620 1.00 87.12 88 VAL A O 1
ATOM 712 N N . LYS A 1 89 ? -4.455 -10.275 -9.209 1.00 83.50 89 LYS A N 1
ATOM 713 C CA . LYS A 1 89 ? -3.979 -10.795 -10.511 1.00 83.50 89 LYS A CA 1
ATOM 714 C C . LYS A 1 89 ? -4.675 -10.193 -11.735 1.00 83.50 89 LYS A C 1
ATOM 716 O O . LYS A 1 89 ? -5.892 -10.053 -11.744 1.00 83.50 89 LYS A O 1
ATOM 721 N N . ASN A 1 90 ? -3.923 -10.046 -12.829 1.00 62.66 90 ASN A N 1
ATOM 722 C CA . ASN A 1 90 ? -4.439 -9.922 -14.204 1.00 62.66 90 ASN A CA 1
ATOM 723 C C . ASN A 1 90 ? -5.400 -8.744 -14.457 1.00 62.66 90 ASN A C 1
ATOM 725 O O . ASN A 1 90 ? -6.430 -8.902 -15.112 1.00 62.66 90 ASN A O 1
ATOM 729 N N . PHE A 1 91 ? -5.055 -7.547 -13.982 1.00 65.69 91 PHE A N 1
ATOM 730 C CA . PHE A 1 91 ? -5.887 -6.357 -14.177 1.00 65.69 91 PHE A CA 1
ATOM 731 C C . PHE A 1 91 ? -5.430 -5.507 -15.369 1.00 65.69 91 PHE A C 1
ATOM 733 O O . PHE A 1 91 ? -4.258 -5.160 -15.482 1.00 65.69 91 PHE A O 1
ATOM 740 N N . ASN A 1 92 ? -6.378 -5.129 -16.231 1.00 58.09 92 ASN A N 1
ATOM 741 C CA . ASN A 1 92 ? -6.189 -4.206 -17.361 1.00 58.09 92 ASN A CA 1
ATOM 742 C C . ASN A 1 92 ? -6.981 -2.889 -17.196 1.00 58.09 92 ASN A C 1
ATOM 744 O O . ASN A 1 92 ? -7.210 -2.173 -18.171 1.00 58.09 92 ASN A O 1
ATOM 748 N N . ASN A 1 93 ? -7.430 -2.592 -15.972 1.00 62.97 93 ASN A N 1
ATOM 749 C CA . ASN A 1 93 ? -8.317 -1.473 -15.672 1.00 62.97 93 ASN A CA 1
ATOM 750 C C . ASN A 1 93 ? -7.586 -0.342 -14.954 1.00 62.97 93 ASN A C 1
ATOM 752 O O . ASN A 1 93 ? -6.879 -0.578 -13.977 1.00 62.97 93 ASN A O 1
ATOM 756 N N . ARG A 1 94 ? -7.900 0.898 -15.355 1.00 65.38 94 ARG A N 1
ATOM 757 C CA . ARG A 1 94 ? -7.383 2.134 -14.741 1.00 65.38 94 ARG A CA 1
ATOM 758 C C . ARG A 1 94 ? -7.652 2.257 -13.242 1.00 65.38 94 ARG A C 1
ATOM 760 O O . ARG A 1 94 ? -6.961 3.016 -12.587 1.00 65.38 94 ARG A O 1
ATOM 767 N N . ASN A 1 95 ? -8.648 1.558 -12.712 1.00 76.00 95 ASN A N 1
ATOM 768 C CA . ASN A 1 95 ? -8.890 1.444 -11.280 1.00 76.00 95 ASN A CA 1
ATOM 769 C C . ASN A 1 95 ? -9.030 -0.042 -10.955 1.00 76.00 95 ASN A C 1
ATOM 771 O O . ASN A 1 95 ? -9.789 -0.756 -11.616 1.00 76.00 95 ASN A O 1
ATOM 775 N N . ILE A 1 96 ? -8.301 -0.501 -9.944 1.00 81.19 96 ILE A N 1
ATOM 776 C CA . ILE A 1 96 ? -8.344 -1.871 -9.447 1.00 81.19 96 ILE A CA 1
ATOM 777 C C . ILE A 1 96 ? -9.093 -1.848 -8.123 1.00 81.19 96 ILE A C 1
ATOM 779 O O . ILE A 1 96 ? -8.553 -1.412 -7.109 1.00 81.19 96 ILE A O 1
ATOM 783 N N . THR A 1 97 ? -10.335 -2.323 -8.132 1.00 88.50 97 THR A N 1
ATOM 784 C CA . THR A 1 97 ? -11.124 -2.508 -6.912 1.00 88.50 97 THR A CA 1
ATOM 785 C C . THR A 1 97 ? -11.037 -3.960 -6.467 1.00 88.50 97 THR A C 1
ATOM 787 O O . THR A 1 97 ? -11.386 -4.875 -7.213 1.00 88.50 97 THR A O 1
ATOM 790 N N . VAL A 1 98 ? -10.585 -4.169 -5.236 1.00 91.19 98 VAL A N 1
ATOM 791 C CA . VAL A 1 98 ? -10.448 -5.480 -4.607 1.00 91.19 98 VAL A CA 1
ATOM 792 C C . VAL A 1 98 ? -11.520 -5.615 -3.535 1.00 91.19 98 VAL A C 1
ATOM 794 O O . VAL A 1 98 ? -11.586 -4.807 -2.609 1.00 91.19 98 VAL A O 1
ATOM 797 N N . ASN A 1 99 ? -12.372 -6.634 -3.663 1.00 95.12 99 ASN A N 1
ATOM 798 C CA . ASN A 1 99 ? -13.347 -6.984 -2.634 1.00 95.12 99 ASN A CA 1
ATOM 799 C C . ASN A 1 99 ? -12.636 -7.724 -1.496 1.00 95.12 99 ASN A C 1
ATOM 801 O O . ASN A 1 99 ? -11.979 -8.739 -1.731 1.00 95.12 99 ASN A O 1
ATOM 805 N N . LEU A 1 100 ? -12.782 -7.211 -0.277 1.00 96.88 100 LEU A N 1
ATOM 806 C CA . LEU A 1 100 ? -12.111 -7.712 0.917 1.00 96.88 100 LEU A CA 1
ATOM 807 C C . LEU A 1 100 ? -13.060 -8.302 1.966 1.00 96.88 100 LEU A C 1
ATOM 809 O O . LEU A 1 100 ? -12.593 -8.836 2.971 1.00 96.88 100 LEU A O 1
ATOM 813 N N . LYS A 1 101 ? -14.378 -8.295 1.719 1.00 96.19 101 LYS A N 1
ATOM 814 C CA . LYS A 1 101 ? -15.388 -8.775 2.681 1.00 96.19 101 LYS A CA 1
ATOM 815 C C . LYS A 1 101 ? -15.130 -10.206 3.155 1.00 96.19 101 LYS A C 1
ATOM 817 O O . LYS A 1 101 ? -15.388 -10.528 4.311 1.00 96.19 101 LYS A O 1
ATOM 822 N N . GLN A 1 102 ? -14.608 -11.060 2.274 1.00 95.81 102 GLN A N 1
ATOM 823 C CA . GLN A 1 102 ? -14.318 -12.459 2.597 1.00 95.81 102 GLN A CA 1
ATOM 824 C C . GLN A 1 102 ? -13.241 -12.626 3.678 1.00 95.81 102 GLN A C 1
ATOM 826 O O . GLN A 1 102 ? -13.315 -13.579 4.447 1.00 95.81 102 GLN A O 1
ATOM 831 N N . TYR A 1 103 ? -12.304 -11.679 3.779 1.00 96.81 103 TYR A N 1
ATOM 832 C CA . TYR A 1 103 ? -11.190 -11.730 4.727 1.00 96.81 103 TYR A CA 1
ATOM 833 C C . TYR A 1 103 ? -11.557 -11.191 6.115 1.00 96.81 103 TYR A C 1
ATOM 835 O O . TYR A 1 103 ? -10.774 -11.342 7.048 1.00 96.81 103 TYR A O 1
ATOM 843 N N . LYS A 1 104 ? -12.732 -10.552 6.265 1.00 96.19 104 LYS A N 1
ATOM 844 C CA . LYS A 1 104 ? -13.248 -10.017 7.543 1.00 96.19 104 LYS A CA 1
ATOM 845 C C . LYS A 1 104 ? -12.217 -9.171 8.308 1.00 96.19 104 LYS A C 1
ATOM 847 O O . LYS A 1 104 ? -12.100 -9.271 9.527 1.00 96.19 104 LYS A O 1
ATOM 852 N N . ILE A 1 105 ? -11.462 -8.353 7.576 1.00 97.75 105 ILE A N 1
ATOM 853 C CA . ILE A 1 105 ? -10.389 -7.519 8.125 1.00 97.75 105 ILE A CA 1
ATOM 854 C C . ILE A 1 105 ? -11.021 -6.402 8.956 1.00 97.75 105 ILE A C 1
ATOM 856 O O . ILE A 1 105 ? -11.783 -5.590 8.427 1.00 97.75 105 ILE A O 1
ATOM 860 N N . MET A 1 106 ? -10.689 -6.358 10.244 1.00 97.62 106 MET A N 1
ATOM 861 C CA . MET A 1 106 ? -11.100 -5.284 11.146 1.00 97.62 106 MET A CA 1
ATOM 862 C C . MET A 1 106 ? -10.008 -4.221 11.191 1.00 97.62 106 MET A C 1
ATOM 864 O O . MET A 1 106 ? -8.865 -4.522 11.531 1.00 97.62 106 MET A O 1
ATOM 868 N N . VAL A 1 107 ? -10.355 -2.982 10.849 1.00 97.38 107 VAL A N 1
ATOM 869 C CA . VAL A 1 107 ? -9.453 -1.835 10.984 1.00 97.38 107 VAL A CA 1
ATOM 870 C C . VAL A 1 107 ? -9.766 -1.088 12.282 1.00 97.38 107 VAL A C 1
ATOM 872 O O . VAL A 1 107 ? -10.933 -0.766 12.526 1.00 97.38 107 VAL A O 1
ATOM 875 N N . PRO A 1 108 ? -8.762 -0.818 13.137 1.00 96.12 108 PRO A N 1
ATOM 876 C CA . PRO A 1 108 ? -8.983 -0.123 14.398 1.00 96.12 108 PRO A CA 1
ATOM 877 C C . PRO A 1 108 ? -9.326 1.348 14.156 1.00 96.12 108 PRO A C 1
ATOM 879 O O . PRO A 1 108 ? -8.943 1.930 13.143 1.00 96.12 108 PRO A O 1
ATOM 882 N N . LYS A 1 109 ? -9.996 1.981 15.126 1.00 96.38 109 LYS A N 1
ATOM 883 C CA . LYS A 1 109 ? -10.191 3.437 15.122 1.00 96.38 109 LYS A CA 1
ATOM 884 C C . LYS A 1 109 ? -8.841 4.159 15.028 1.00 96.38 109 LYS A C 1
ATOM 886 O O . LYS A 1 109 ? 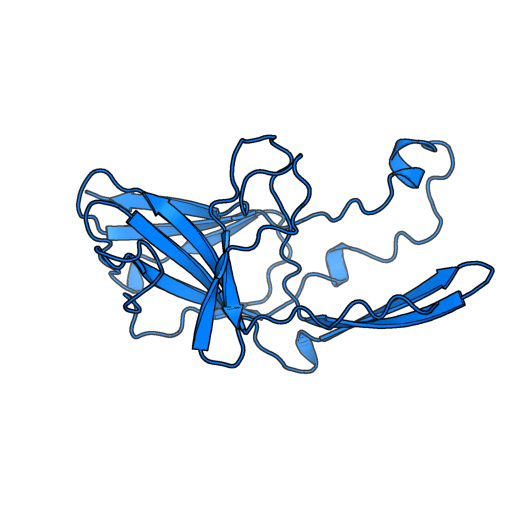-7.952 3.913 15.842 1.00 96.38 109 LYS A O 1
ATOM 891 N N . GLY A 1 110 ? -8.747 5.136 14.130 1.00 95.44 110 GLY A N 1
ATOM 892 C CA . GLY A 1 110 ? -7.552 5.940 13.912 1.00 95.44 110 GLY A CA 1
ATOM 893 C C . GLY A 1 110 ? -6.833 5.561 12.626 1.00 95.44 110 GLY A C 1
ATOM 894 O O . GLY A 1 110 ? -7.463 5.279 11.608 1.00 95.44 110 GLY A O 1
ATOM 895 N N . ASP A 1 111 ? -5.507 5.627 12.666 1.00 96.25 111 ASP A N 1
ATOM 896 C CA . ASP A 1 111 ? -4.679 5.418 11.489 1.00 96.25 111 ASP A CA 1
ATOM 897 C C . ASP A 1 111 ? -4.473 3.929 11.192 1.00 96.25 111 ASP A C 1
ATOM 899 O O . ASP A 1 111 ? -4.224 3.113 12.082 1.00 96.25 111 ASP A O 1
ATOM 903 N N . PHE A 1 112 ? -4.513 3.593 9.911 1.00 97.25 112 PHE A N 1
ATOM 904 C CA . PHE A 1 112 ? -4.149 2.285 9.386 1.00 97.25 112 PHE A CA 1
ATOM 905 C C . PHE A 1 112 ? -3.451 2.465 8.040 1.00 97.25 112 PHE A C 1
ATOM 907 O O . PHE A 1 112 ? -3.393 3.565 7.491 1.00 97.25 112 PHE A O 1
ATOM 914 N N . PHE A 1 113 ? -2.893 1.391 7.504 1.00 97.00 113 PHE A N 1
ATOM 915 C CA . PHE A 1 113 ? -2.136 1.442 6.265 1.00 97.00 113 PHE A CA 1
ATOM 916 C C . PHE A 1 113 ? -2.608 0.388 5.291 1.00 97.00 113 PHE A C 1
ATOM 918 O O . PHE A 1 113 ? -2.948 -0.729 5.676 1.00 97.00 113 PHE A O 1
ATOM 925 N N . VAL A 1 114 ? -2.556 0.740 4.015 1.00 95.44 114 VAL A N 1
ATOM 926 C CA . VAL A 1 114 ? -2.757 -0.193 2.913 1.00 95.44 114 VAL A CA 1
ATOM 927 C C . VAL A 1 114 ? -1.498 -0.171 2.074 1.00 95.44 114 VAL A C 1
ATOM 929 O O . VAL A 1 114 ? -1.114 0.885 1.569 1.00 95.44 114 VAL A O 1
ATOM 932 N N . ALA A 1 115 ? -0.849 -1.325 1.948 1.00 93.69 115 ALA A N 1
ATOM 933 C CA . ALA A 1 115 ? 0.393 -1.470 1.216 1.00 93.69 115 ALA A CA 1
ATOM 934 C C . ALA A 1 115 ? 0.254 -2.372 -0.003 1.00 93.69 115 ALA A C 1
ATOM 936 O O . ALA A 1 115 ? -0.447 -3.385 0.010 1.00 93.69 115 ALA A O 1
ATOM 937 N N . VAL A 1 116 ? 0.979 -1.996 -1.049 1.00 90.69 116 VAL A N 1
ATOM 938 C CA . VAL A 1 116 ? 1.240 -2.832 -2.213 1.00 90.69 116 VAL A CA 1
ATOM 939 C C . VAL A 1 116 ? 2.600 -3.488 -2.011 1.00 90.69 116 VAL A C 1
ATOM 941 O O . VAL A 1 116 ? 3.612 -2.801 -1.878 1.00 90.69 116 VAL A O 1
ATOM 944 N N . GLU A 1 117 ? 2.617 -4.817 -1.992 1.00 91.44 117 GLU A N 1
ATOM 945 C CA . GLU A 1 117 ? 3.825 -5.642 -1.963 1.00 91.44 117 GLU A CA 1
ATOM 946 C C . GLU A 1 117 ? 4.092 -6.196 -3.366 1.00 91.44 117 GLU A C 1
ATOM 948 O O . GLU A 1 117 ? 3.249 -6.882 -3.959 1.00 91.44 117 GLU A O 1
ATO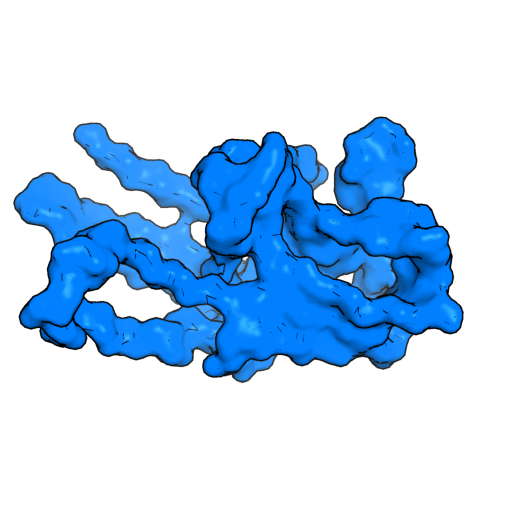M 953 N N . TRP A 1 118 ? 5.285 -5.921 -3.897 1.00 86.50 118 TRP A N 1
ATOM 954 C CA . TRP A 1 118 ? 5.682 -6.410 -5.215 1.00 86.50 118 TRP A CA 1
ATOM 955 C C . TRP A 1 118 ? 5.992 -7.904 -5.178 1.00 86.50 118 TRP A C 1
ATOM 957 O O . TRP A 1 118 ? 6.807 -8.368 -4.380 1.00 86.50 118 TRP A O 1
ATOM 967 N N . ILE A 1 119 ? 5.434 -8.649 -6.132 1.00 88.12 119 ILE A N 1
ATOM 968 C CA . ILE A 1 119 ? 5.886 -10.007 -6.440 1.00 88.12 119 ILE A CA 1
ATOM 969 C C . ILE A 1 119 ? 7.019 -9.894 -7.462 1.00 88.12 119 ILE A C 1
ATOM 971 O O . ILE A 1 119 ? 6.821 -9.412 -8.575 1.00 88.12 119 ILE A O 1
ATOM 975 N N . ARG A 1 120 ? 8.227 -10.316 -7.088 1.00 83.44 120 ARG A N 1
ATOM 976 C CA . ARG A 1 120 ? 9.427 -10.172 -7.922 1.00 83.44 120 ARG A CA 1
ATOM 977 C C . ARG A 1 120 ? 9.716 -11.448 -8.695 1.00 83.44 120 ARG A C 1
ATOM 979 O O . ARG A 1 120 ? 10.557 -12.248 -8.301 1.00 83.44 120 ARG A O 1
ATOM 986 N N . ASN A 1 121 ? 8.979 -11.634 -9.777 1.00 84.94 121 ASN A N 1
ATOM 987 C CA . ASN A 1 121 ? 9.169 -12.718 -10.731 1.00 84.94 121 ASN A CA 1
ATOM 988 C C . ASN A 1 121 ? 9.357 -12.146 -12.145 1.00 84.94 121 ASN A C 1
ATOM 990 O O . ASN A 1 121 ? 9.161 -10.949 -12.374 1.00 84.94 121 ASN A O 1
ATOM 994 N N . ASP A 1 122 ? 9.729 -13.006 -13.091 1.00 81.94 122 ASP A N 1
ATOM 995 C CA . ASP A 1 122 ? 9.944 -12.601 -14.484 1.00 81.94 122 ASP A CA 1
ATOM 996 C C . ASP A 1 122 ? 8.6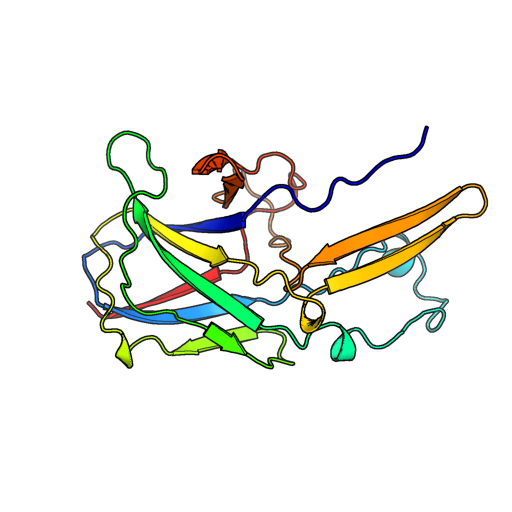74 -12.031 -15.126 1.00 81.94 122 ASP A C 1
ATOM 998 O O . ASP A 1 122 ? 8.755 -11.107 -15.931 1.00 81.94 122 ASP A O 1
ATOM 1002 N N . GLU A 1 123 ? 7.499 -12.522 -14.719 1.00 80.31 123 GLU A N 1
ATOM 1003 C CA . GLU A 1 123 ? 6.208 -12.023 -15.197 1.00 80.31 123 GLU A CA 1
ATOM 1004 C C . GLU A 1 123 ? 5.978 -10.563 -14.808 1.00 80.31 123 GLU A C 1
ATOM 1006 O O . GLU A 1 123 ? 5.453 -9.799 -15.607 1.00 80.31 123 GLU A O 1
ATOM 1011 N N . ASN A 1 124 ? 6.391 -10.130 -13.619 1.00 78.88 124 ASN A N 1
ATOM 1012 C CA . ASN A 1 124 ? 6.233 -8.746 -13.177 1.00 78.88 124 ASN A CA 1
ATOM 1013 C C . ASN A 1 124 ? 7.422 -7.852 -13.520 1.00 78.88 124 ASN A C 1
ATOM 1015 O O . ASN A 1 124 ? 7.325 -6.634 -13.352 1.00 78.88 124 ASN A O 1
ATOM 1019 N N . MET A 1 125 ? 8.531 -8.416 -13.994 1.00 77.69 125 MET A N 1
ATOM 1020 C CA . MET A 1 125 ? 9.707 -7.653 -14.387 1.00 77.69 125 MET A CA 1
ATOM 1021 C C . MET A 1 125 ? 9.428 -6.852 -15.668 1.00 77.69 125 MET A C 1
ATOM 1023 O O . MET A 1 125 ? 8.917 -7.369 -16.657 1.00 77.69 125 MET A O 1
ATOM 1027 N N . SER A 1 126 ? 9.805 -5.577 -15.665 1.00 68.75 126 SER A N 1
ATOM 1028 C CA . SER A 1 126 ? 9.778 -4.698 -16.832 1.00 68.75 126 SER A CA 1
ATOM 1029 C C . SER A 1 126 ? 11.178 -4.167 -17.104 1.00 68.75 126 SER A C 1
ATOM 1031 O O . SER A 1 126 ? 11.830 -3.617 -16.212 1.00 68.75 126 SER A O 1
ATOM 1033 N N . LYS A 1 127 ? 11.634 -4.316 -18.349 1.00 65.62 127 LYS A N 1
ATOM 1034 C CA . LYS A 1 127 ? 12.896 -3.754 -18.834 1.00 65.62 127 LYS A CA 1
ATOM 1035 C C . LYS A 1 127 ? 12.584 -2.598 -19.772 1.00 65.62 127 LYS A C 1
ATOM 1037 O O . LYS A 1 127 ? 12.007 -2.813 -20.833 1.00 65.62 127 LYS A O 1
ATOM 1042 N N . THR A 1 128 ? 12.976 -1.394 -19.379 1.00 58.03 128 THR A N 1
ATOM 1043 C CA . THR A 1 128 ? 12.812 -0.193 -20.199 1.00 58.03 128 THR A CA 1
ATOM 1044 C C . THR A 1 128 ? 14.183 0.275 -20.652 1.00 58.03 128 THR A C 1
ATOM 1046 O O . THR A 1 128 ? 15.048 0.582 -19.828 1.00 58.03 128 THR A O 1
ATOM 1049 N N . THR A 1 129 ? 14.390 0.320 -21.964 1.00 56.00 129 THR A N 1
ATOM 1050 C CA . THR A 1 129 ? 15.599 0.888 -22.563 1.00 56.00 129 THR A CA 1
ATOM 1051 C C . THR A 1 129 ? 15.350 2.357 -22.863 1.00 56.00 129 THR A C 1
ATOM 1053 O O . THR A 1 129 ? 14.475 2.692 -23.663 1.00 56.00 129 THR A O 1
ATOM 1056 N N . TYR A 1 130 ? 16.130 3.229 -22.230 1.00 52.75 130 TYR A N 1
ATOM 1057 C CA . TYR A 1 130 ? 16.157 4.648 -22.554 1.00 52.75 130 TYR A CA 1
ATOM 1058 C C . TYR A 1 130 ? 17.300 4.887 -23.532 1.00 52.75 130 TYR A C 1
ATOM 1060 O O . TYR A 1 130 ? 18.457 4.615 -23.214 1.00 52.75 130 TYR A O 1
ATOM 1068 N N . ASN A 1 131 ? 16.947 5.373 -24.719 1.00 55.12 131 ASN A N 1
ATOM 1069 C CA . ASN A 1 131 ? 17.894 5.826 -25.729 1.00 55.12 131 ASN A CA 1
ATOM 1070 C C . ASN A 1 131 ? 17.722 7.334 -25.873 1.00 55.12 131 ASN A C 1
ATOM 1072 O O . ASN A 1 131 ? 16.765 7.777 -26.511 1.00 55.12 131 ASN A O 1
ATOM 1076 N N . ASP A 1 132 ? 18.631 8.083 -25.258 1.00 52.56 132 ASP A N 1
ATOM 1077 C CA . ASP A 1 132 ? 18.852 9.496 -25.554 1.00 52.56 132 ASP A CA 1
ATOM 1078 C C . ASP A 1 132 ? 20.118 9.624 -26.420 1.00 52.56 132 ASP A C 1
ATOM 1080 O O . ASP A 1 132 ? 20.991 8.753 -26.371 1.00 52.56 132 ASP A O 1
ATOM 1084 N N . GLU A 1 133 ? 20.229 10.690 -27.217 1.00 58.31 133 GLU A N 1
ATOM 1085 C CA . GLU A 1 133 ? 21.245 10.895 -28.269 1.00 58.31 133 GLU A CA 1
ATOM 1086 C C . GLU A 1 133 ? 22.701 10.758 -27.780 1.00 58.31 133 GLU A C 1
ATOM 1088 O O . GLU A 1 133 ? 23.615 10.573 -28.581 1.00 58.31 133 GLU A O 1
ATOM 1093 N N . SER A 1 134 ? 22.930 10.806 -26.464 1.00 57.44 134 SER A N 1
ATOM 1094 C CA . SER A 1 134 ? 24.254 10.728 -25.841 1.00 57.44 134 SER A CA 1
ATOM 1095 C C . SER A 1 134 ? 24.436 9.598 -24.816 1.00 57.44 134 SER A C 1
ATOM 1097 O O . SER A 1 134 ? 25.574 9.322 -24.431 1.00 57.44 134 SER A O 1
ATOM 1099 N N . ILE A 1 135 ? 23.368 8.922 -24.366 1.00 49.56 135 ILE A N 1
ATOM 1100 C CA . ILE A 1 135 ? 23.440 7.863 -23.343 1.00 49.56 135 ILE A CA 1
ATOM 1101 C C . ILE A 1 135 ? 22.329 6.828 -23.578 1.00 49.56 135 ILE A C 1
ATOM 1103 O O . ILE A 1 135 ? 21.143 7.152 -23.555 1.00 49.56 135 ILE A O 1
ATOM 1107 N N . ALA A 1 136 ? 22.722 5.558 -23.717 1.00 54.56 136 ALA A N 1
ATOM 1108 C CA . ALA A 1 136 ? 21.812 4.418 -23.660 1.00 54.56 136 ALA A CA 1
ATOM 1109 C C . ALA A 1 136 ? 21.957 3.702 -22.312 1.00 54.56 136 ALA A C 1
ATOM 1111 O O . ALA A 1 136 ? 23.065 3.324 -21.921 1.00 54.56 136 ALA A O 1
ATOM 1112 N N . PHE A 1 137 ? 20.850 3.489 -21.599 1.00 55.78 137 PHE A N 1
ATOM 1113 C CA . PHE A 1 137 ? 20.844 2.668 -20.388 1.00 55.78 137 PHE A CA 1
ATOM 1114 C C . PHE A 1 137 ? 19.558 1.848 -20.252 1.00 55.78 137 PHE A C 1
ATOM 1116 O O . PHE A 1 137 ? 18.479 2.239 -20.697 1.00 55.78 137 PHE A O 1
ATOM 1123 N N . ASN A 1 138 ? 19.694 0.675 -19.628 1.00 55.66 138 ASN A N 1
ATOM 1124 C CA . ASN A 1 138 ? 18.589 -0.237 -19.350 1.00 55.66 138 ASN A CA 1
ATOM 1125 C C . ASN A 1 138 ? 18.160 -0.093 -17.891 1.00 55.66 138 ASN A C 1
ATOM 1127 O O . ASN A 1 138 ? 18.974 -0.288 -16.988 1.00 55.66 138 ASN A O 1
ATOM 1131 N N . ILE A 1 139 ? 16.879 0.183 -17.662 1.00 57.16 139 ILE A N 1
ATOM 1132 C CA . ILE A 1 139 ? 16.268 0.126 -16.335 1.00 57.16 139 ILE A CA 1
ATOM 1133 C C . ILE A 1 139 ? 15.508 -1.189 -16.214 1.00 57.16 139 ILE A C 1
ATOM 1135 O O . ILE A 1 139 ? 14.663 -1.504 -17.050 1.00 57.16 139 ILE A O 1
ATOM 1139 N N . THR A 1 140 ? 15.792 -1.945 -15.156 1.00 62.47 140 THR A N 1
ATOM 1140 C CA . THR A 1 140 ? 14.948 -3.070 -14.737 1.00 62.47 140 THR A CA 1
ATOM 1141 C C . THR A 1 140 ? 14.098 -2.621 -13.555 1.00 62.47 140 THR A C 1
ATOM 1143 O O . THR A 1 140 ? 14.618 -2.090 -12.577 1.00 62.47 140 THR A O 1
ATOM 1146 N N . SER A 1 141 ? 12.789 -2.820 -13.654 1.00 68.19 141 SER A N 1
ATOM 1147 C CA . SER A 1 141 ? 11.789 -2.448 -12.649 1.00 68.19 141 SER A CA 1
ATOM 1148 C C . SER A 1 141 ? 10.783 -3.584 -12.467 1.00 68.19 141 SER A C 1
ATOM 1150 O O . SER A 1 141 ? 10.756 -4.514 -13.272 1.00 68.19 141 SER A O 1
ATOM 1152 N N . TYR A 1 142 ? 9.962 -3.525 -11.418 1.00 75.75 142 TYR A N 1
ATOM 1153 C CA . TYR A 1 142 ? 8.885 -4.488 -11.187 1.00 75.75 142 TYR A CA 1
ATOM 1154 C C . TYR A 1 142 ? 7.531 -3.784 -11.161 1.00 75.75 142 TYR A C 1
ATOM 1156 O O . TYR A 1 142 ? 7.404 -2.666 -10.662 1.00 75.75 142 TYR A O 1
ATOM 1164 N N . ARG A 1 143 ? 6.520 -4.464 -11.696 1.00 76.75 143 ARG A N 1
ATOM 1165 C CA . ARG A 1 143 ? 5.120 -4.032 -11.725 1.00 76.75 143 ARG A CA 1
ATOM 1166 C C . ARG A 1 143 ? 4.376 -4.467 -10.443 1.00 76.75 143 ARG A C 1
ATOM 1168 O O . ARG A 1 143 ? 4.777 -5.475 -9.861 1.00 76.75 143 ARG A O 1
ATOM 1175 N N . PRO A 1 144 ? 3.300 -3.772 -10.018 1.00 75.19 144 PRO A N 1
ATOM 1176 C CA . PRO A 1 144 ? 2.693 -2.614 -10.667 1.00 75.19 144 PRO A CA 1
ATOM 1177 C C . PRO A 1 144 ? 3.604 -1.395 -10.573 1.00 75.19 144 PRO A C 1
ATOM 1179 O O . PRO A 1 144 ? 4.367 -1.233 -9.623 1.00 75.19 144 PRO A O 1
ATOM 1182 N N . PHE A 1 145 ? 3.536 -0.534 -11.581 1.00 69.00 145 PHE A N 1
ATOM 1183 C CA . PHE A 1 145 ? 4.130 0.781 -11.436 1.00 69.00 145 PHE A CA 1
ATOM 1184 C C . PHE A 1 145 ? 3.251 1.575 -10.474 1.00 69.00 145 PHE A C 1
ATOM 1186 O O . PHE A 1 145 ? 2.058 1.728 -10.734 1.00 69.00 145 PHE A O 1
ATOM 1193 N N . ILE A 1 146 ? 3.838 2.028 -9.365 1.00 64.31 146 ILE A N 1
ATOM 1194 C CA . ILE A 1 146 ? 3.184 2.875 -8.369 1.00 64.31 146 ILE A CA 1
ATOM 1195 C C . ILE A 1 146 ? 3.634 4.316 -8.600 1.00 64.31 146 ILE A C 1
ATOM 1197 O O . ILE A 1 146 ? 4.821 4.599 -8.686 1.00 64.31 146 ILE A O 1
ATOM 1201 N N . GLY A 1 147 ? 2.689 5.223 -8.707 1.00 54.50 147 GLY A N 1
ATOM 1202 C CA . GLY A 1 147 ? 2.856 6.628 -8.944 1.00 54.50 147 GLY A CA 1
ATOM 1203 C C . GLY A 1 147 ? 1.854 7.365 -8.075 1.00 54.50 147 GLY A C 1
ATOM 1204 O O . GLY A 1 147 ? 1.247 6.803 -7.161 1.00 54.50 147 GLY A O 1
ATOM 1205 N N . ILE A 1 148 ? 1.718 8.643 -8.356 1.00 57.19 148 ILE A N 1
ATOM 1206 C CA . ILE A 1 148 ? 1.457 9.611 -7.309 1.00 57.19 148 ILE A CA 1
ATOM 1207 C C . ILE A 1 148 ? 0.322 10.502 -7.783 1.00 57.19 148 ILE A C 1
ATOM 1209 O O . ILE A 1 148 ? 0.269 10.872 -8.956 1.00 57.19 148 ILE A O 1
ATOM 1213 N N . SER A 1 149 ? -0.618 10.775 -6.885 1.00 52.75 149 SER A N 1
ATOM 1214 C CA . SER A 1 149 ? -1.747 11.675 -7.111 1.00 52.75 149 SER A CA 1
ATOM 1215 C C . SER A 1 149 ? -1.265 13.011 -7.671 1.00 52.75 149 SER A C 1
ATOM 1217 O O . SER A 1 149 ? -0.360 13.596 -7.097 1.00 52.75 149 SER A O 1
ATOM 1219 N N . THR A 1 150 ? -1.908 13.528 -8.723 1.00 47.25 150 THR A N 1
ATOM 1220 C CA . THR A 1 150 ? -1.595 14.837 -9.333 1.00 47.25 150 THR A CA 1
ATOM 1221 C C . THR A 1 150 ? -1.999 16.043 -8.478 1.00 47.25 150 THR A C 1
ATOM 1223 O O . THR A 1 150 ? -1.874 17.175 -8.931 1.00 47.25 150 THR A O 1
ATOM 1226 N N . ASN A 1 151 ? -2.570 15.816 -7.294 1.00 49.78 151 ASN A N 1
ATOM 1227 C CA . ASN A 1 151 ? -2.993 16.889 -6.402 1.00 49.78 151 ASN A CA 1
ATOM 1228 C C . ASN A 1 151 ? -1.817 17.317 -5.518 1.00 49.78 151 ASN A C 1
ATOM 1230 O O . ASN A 1 151 ? -1.187 16.457 -4.902 1.00 49.78 151 ASN A O 1
ATOM 1234 N N . GLU A 1 152 ? -1.585 18.622 -5.403 1.00 49.31 152 GLU A N 1
ATOM 1235 C CA . GLU A 1 152 ? -0.568 19.202 -4.523 1.00 49.31 152 GLU A CA 1
ATOM 1236 C C . GLU A 1 152 ? -0.978 19.092 -3.051 1.00 49.31 152 GLU A C 1
ATOM 1238 O O . GLU A 1 152 ? -2.151 19.246 -2.696 1.00 49.31 152 GLU A O 1
ATOM 1243 N N . GLY A 1 153 ? -0.012 18.861 -2.164 1.00 53.81 153 GLY A N 1
ATOM 1244 C CA . GLY A 1 153 ? -0.284 18.880 -0.735 1.00 53.81 153 GLY A CA 1
ATOM 1245 C C . GLY A 1 153 ? 0.970 18.849 0.121 1.00 53.81 153 GLY A C 1
ATOM 1246 O O . GLY A 1 153 ? 2.060 18.546 -0.352 1.00 53.81 153 GLY A O 1
ATOM 1247 N N . PRO A 1 154 ? 0.831 19.224 1.400 1.00 52.19 154 PRO A N 1
ATOM 1248 C CA . PRO A 1 154 ? 1.960 19.660 2.215 1.00 52.19 154 PRO A CA 1
ATOM 1249 C C . PRO A 1 154 ? 2.869 18.519 2.696 1.00 52.19 154 PRO A C 1
ATOM 1251 O O . PRO A 1 154 ? 3.942 18.798 3.229 1.00 52.19 154 PRO A O 1
ATOM 1254 N N . LYS A 1 155 ? 2.435 17.254 2.579 1.00 63.25 155 LYS A N 1
ATOM 1255 C CA . LYS A 1 155 ? 3.177 16.069 3.024 1.00 63.25 155 LYS A CA 1
ATOM 1256 C C . LYS A 1 155 ? 2.626 14.800 2.373 1.00 63.25 155 LYS A C 1
ATOM 1258 O O . LYS A 1 155 ? 1.411 14.639 2.307 1.00 63.25 155 LYS A O 1
ATOM 1263 N N . LEU A 1 156 ? 3.519 13.893 1.984 1.00 68.19 156 LEU A N 1
ATOM 1264 C CA . LEU A 1 156 ? 3.164 12.572 1.470 1.00 68.19 156 LEU A CA 1
ATOM 1265 C C . LEU A 1 156 ? 2.823 11.637 2.633 1.00 68.19 156 LEU A C 1
ATOM 1267 O O . LEU A 1 156 ? 3.644 11.452 3.535 1.00 68.19 156 LEU A O 1
ATOM 1271 N N . ASN A 1 157 ? 1.646 11.006 2.619 1.00 82.56 157 ASN A N 1
ATOM 1272 C CA . ASN A 1 157 ? 1.291 9.984 3.610 1.00 82.56 157 ASN A CA 1
ATOM 1273 C C . ASN A 1 157 ? 1.698 8.584 3.138 1.00 82.56 157 ASN A C 1
ATOM 1275 O O . ASN A 1 157 ? 0.967 7.605 3.315 1.00 82.56 157 ASN A O 1
ATOM 1279 N N . VAL A 1 158 ? 2.874 8.498 2.516 1.00 85.19 158 VAL A N 1
ATOM 1280 C CA . VAL A 1 158 ? 3.364 7.302 1.840 1.00 85.19 158 VAL A CA 1
ATOM 1281 C C . VAL A 1 158 ? 4.679 6.848 2.465 1.00 85.19 158 VAL A C 1
ATOM 1283 O O . VAL A 1 158 ? 5.593 7.642 2.688 1.00 85.19 158 VAL A O 1
ATOM 1286 N N . TYR A 1 159 ? 4.777 5.551 2.736 1.00 89.50 159 TYR A N 1
ATOM 1287 C CA . TYR A 1 159 ? 5.911 4.933 3.413 1.00 89.50 159 TYR A CA 1
ATOM 1288 C C . TYR A 1 159 ? 6.394 3.720 2.629 1.00 89.50 159 TYR A C 1
ATOM 1290 O O . TYR A 1 159 ? 5.590 2.942 2.120 1.00 89.50 159 TYR A O 1
ATOM 1298 N N . GLY A 1 160 ? 7.705 3.544 2.534 1.00 89.62 160 GLY A N 1
ATOM 1299 C CA . GLY A 1 160 ? 8.331 2.393 1.899 1.00 89.62 160 GLY A CA 1
ATOM 1300 C C . GLY A 1 160 ? 8.896 1.427 2.935 1.00 89.62 160 GLY A C 1
ATOM 1301 O O . GLY A 1 160 ? 9.555 1.854 3.882 1.00 89.62 160 GLY A O 1
ATOM 1302 N N . LEU A 1 161 ? 8.676 0.125 2.743 1.00 92.25 161 LEU A N 1
ATOM 1303 C CA . LEU A 1 161 ? 9.354 -0.922 3.510 1.00 92.25 161 LEU A CA 1
ATOM 1304 C C . LEU A 1 161 ? 10.668 -1.274 2.823 1.00 92.25 161 LEU A C 1
ATOM 1306 O O . LEU A 1 161 ? 10.667 -1.790 1.704 1.00 92.25 161 LEU A O 1
ATOM 1310 N N . THR A 1 162 ? 11.790 -0.982 3.467 1.00 88.50 162 THR A N 1
ATOM 1311 C CA . THR A 1 162 ? 13.126 -1.311 2.949 1.00 88.50 162 THR A CA 1
ATOM 1312 C C . THR A 1 162 ? 13.406 -2.816 3.034 1.00 88.50 162 THR A C 1
ATOM 1314 O O . THR A 1 162 ? 12.717 -3.558 3.728 1.00 88.50 162 THR A O 1
ATOM 1317 N N . PHE A 1 163 ? 14.473 -3.280 2.380 1.00 84.12 163 PHE A N 1
ATOM 1318 C CA . PHE A 1 163 ? 14.958 -4.666 2.504 1.00 84.12 163 PHE A CA 1
ATOM 1319 C C . PHE A 1 163 ? 15.483 -5.049 3.892 1.00 84.12 163 PHE A C 1
ATOM 1321 O O . PHE A 1 163 ? 15.789 -6.214 4.121 1.00 84.12 163 PHE A O 1
ATOM 1328 N N . PHE A 1 164 ? 15.631 -4.074 4.787 1.00 88.31 164 PHE A N 1
ATOM 1329 C CA . PHE A 1 164 ? 16.043 -4.284 6.172 1.00 88.31 164 PHE A CA 1
ATOM 1330 C C . PHE A 1 164 ? 14.841 -4.269 7.127 1.00 88.31 164 PHE A C 1
ATOM 1332 O O . PHE A 1 164 ? 15.010 -3.986 8.310 1.00 88.31 164 PHE A O 1
ATOM 1339 N N . ASP A 1 165 ? 13.631 -4.496 6.602 1.00 89.00 165 ASP A N 1
ATOM 1340 C CA . ASP A 1 165 ? 12.363 -4.501 7.341 1.00 89.00 165 ASP A CA 1
ATOM 1341 C C . ASP A 1 165 ? 12.093 -3.208 8.128 1.00 89.00 165 ASP A C 1
ATOM 1343 O O . ASP A 1 165 ? 11.448 -3.195 9.176 1.00 89.00 165 ASP A O 1
ATOM 1347 N N . LYS A 1 166 ? 12.585 -2.084 7.599 1.00 92.19 166 LYS A N 1
ATOM 1348 C CA . LYS A 1 166 ? 12.380 -0.754 8.174 1.00 92.19 166 LYS A CA 1
ATOM 1349 C C . LYS A 1 166 ? 11.452 0.070 7.294 1.00 92.19 166 LYS A C 1
ATOM 1351 O O . LYS A 1 166 ? 11.726 0.225 6.102 1.00 92.19 166 LYS A O 1
ATOM 1356 N N . TRP A 1 167 ? 10.401 0.618 7.900 1.00 93.19 167 TRP A N 1
ATOM 1357 C CA . TRP A 1 167 ? 9.524 1.608 7.281 1.00 93.19 167 TRP A CA 1
ATOM 1358 C C . TRP A 1 167 ? 10.173 2.989 7.282 1.00 93.19 167 TRP A C 1
ATOM 1360 O O . TRP A 1 167 ? 10.639 3.465 8.320 1.00 93.19 167 TRP A O 1
ATOM 1370 N N . GLU A 1 168 ? 10.176 3.639 6.125 1.00 89.19 168 GLU A N 1
ATOM 1371 C CA . GLU A 1 168 ? 10.717 4.985 5.942 1.00 89.19 168 GLU A CA 1
ATOM 1372 C C . GLU A 1 168 ? 9.732 5.847 5.144 1.00 89.19 168 GLU A C 1
ATOM 1374 O O . GLU A 1 168 ? 9.052 5.325 4.255 1.00 89.19 168 GLU A O 1
ATOM 1379 N N . PRO A 1 169 ? 9.605 7.148 5.457 1.00 86.00 169 PRO A N 1
ATOM 1380 C CA . PRO A 1 169 ? 8.778 8.046 4.664 1.00 86.00 169 PRO A CA 1
ATOM 1381 C C . PRO A 1 169 ? 9.362 8.190 3.254 1.00 86.00 169 PRO A C 1
ATOM 1383 O O . PRO A 1 169 ? 10.578 8.270 3.065 1.00 86.00 169 PRO A O 1
ATOM 1386 N N . LEU A 1 170 ? 8.489 8.203 2.250 1.00 77.12 170 LEU A N 1
ATOM 1387 C CA . LEU A 1 170 ? 8.883 8.438 0.866 1.00 77.12 170 LEU A CA 1
ATOM 1388 C C . LEU A 1 170 ? 8.796 9.928 0.550 1.00 77.12 170 LEU A C 1
ATOM 1390 O O . LEU A 1 170 ? 7.815 10.375 -0.025 1.00 77.12 170 LEU A O 1
ATOM 1394 N N . ASP A 1 171 ? 9.842 10.676 0.899 1.00 63.97 171 ASP A N 1
ATOM 1395 C CA . ASP A 1 171 ? 9.878 12.141 0.748 1.00 63.97 171 ASP A CA 1
ATOM 1396 C C . ASP A 1 171 ? 10.367 12.610 -0.639 1.00 63.97 171 ASP A C 1
ATOM 1398 O O . ASP A 1 171 ? 10.248 13.779 -0.988 1.00 63.97 171 ASP A O 1
ATOM 1402 N N . ASN A 1 172 ? 10.914 11.699 -1.453 1.00 54.34 172 ASN A N 1
ATOM 1403 C CA . ASN A 1 172 ? 11.511 12.002 -2.766 1.00 54.34 172 ASN A CA 1
ATOM 1404 C C . ASN A 1 172 ? 10.502 11.979 -3.927 1.00 54.34 172 ASN A C 1
ATOM 1406 O O . ASN A 1 172 ? 10.884 11.860 -5.093 1.00 54.34 172 ASN A O 1
ATOM 1410 N N . LEU A 1 173 ? 9.211 12.020 -3.619 1.00 56.03 173 LEU A N 1
ATOM 1411 C CA . LEU A 1 173 ? 8.160 12.140 -4.619 1.00 56.03 173 LEU A CA 1
ATOM 1412 C C . LEU A 1 173 ? 7.952 13.634 -4.912 1.00 56.03 173 LEU A C 1
ATOM 1414 O O . LEU A 1 173 ? 8.119 14.450 -4.009 1.00 56.03 173 LEU A O 1
ATOM 1418 N N . SER A 1 174 ? 7.666 14.002 -6.172 1.00 49.06 174 SER A N 1
ATOM 1419 C CA . SER A 1 174 ? 7.545 15.422 -6.568 1.00 49.06 174 SER A CA 1
ATOM 1420 C C . SER A 1 174 ? 6.634 16.173 -5.589 1.00 49.06 174 SER A C 1
ATOM 1422 O O . SER A 1 174 ? 5.574 15.637 -5.258 1.00 49.06 174 SER A O 1
ATOM 1424 N N . PRO A 1 175 ? 6.995 17.396 -5.156 1.00 45.56 175 PRO A N 1
ATOM 1425 C CA . PRO A 1 175 ? 6.188 18.183 -4.217 1.00 45.56 175 PRO A CA 1
ATOM 1426 C C . PRO A 1 175 ? 4.784 18.502 -4.751 1.00 45.56 175 PRO A C 1
ATOM 1428 O O . PRO A 1 175 ? 3.886 18.819 -3.976 1.00 45.56 175 PRO A O 1
ATOM 1431 N N . ASP A 1 176 ? 4.587 18.373 -6.062 1.00 48.34 176 ASP A N 1
ATOM 1432 C CA . ASP A 1 176 ? 3.300 18.577 -6.723 1.00 48.34 176 ASP A CA 1
ATOM 1433 C C . ASP A 1 176 ? 2.295 17.435 -6.457 1.00 48.34 176 ASP A C 1
ATOM 1435 O O . ASP A 1 176 ? 1.168 17.480 -6.950 1.00 48.34 176 ASP A O 1
ATOM 1439 N N . PHE A 1 177 ? 2.686 16.393 -5.708 1.00 54.31 177 PHE A N 1
ATOM 1440 C CA . PHE A 1 177 ? 1.914 15.163 -5.546 1.00 54.31 177 PHE A CA 1
ATOM 1441 C C . PHE A 1 177 ? 1.698 14.767 -4.077 1.00 54.31 177 PHE A C 1
ATOM 1443 O O . PHE A 1 177 ? 2.585 14.904 -3.241 1.00 54.31 177 PHE A O 1
ATOM 1450 N N . THR A 1 178 ? 0.506 14.251 -3.763 1.00 50.94 178 THR A N 1
ATOM 1451 C CA . THR A 1 178 ? 0.007 14.123 -2.374 1.00 50.94 178 THR A CA 1
ATOM 1452 C C . THR A 1 178 ? 0.089 12.742 -1.766 1.00 50.94 178 THR A C 1
ATOM 1454 O O . THR A 1 178 ? 0.493 12.628 -0.621 1.00 50.94 178 THR A O 1
ATOM 1457 N N . ASP A 1 179 ? -0.318 11.703 -2.489 1.00 62.41 179 ASP A N 1
ATOM 1458 C CA . ASP A 1 179 ? -0.491 10.355 -1.946 1.00 62.41 179 ASP A CA 1
ATOM 1459 C C . ASP A 1 179 ? -0.479 9.318 -3.075 1.00 62.41 179 ASP A C 1
ATOM 1461 O O . ASP A 1 179 ? -0.561 9.660 -4.263 1.00 62.41 179 ASP A O 1
ATOM 1465 N N . LEU A 1 180 ? -0.428 8.031 -2.715 1.00 71.56 180 LEU A N 1
ATOM 1466 C CA . LEU A 1 180 ? -0.902 7.010 -3.641 1.00 71.56 180 LEU A CA 1
ATOM 1467 C C . LEU A 1 180 ? -2.403 7.226 -3.898 1.00 71.56 180 LEU A C 1
ATOM 1469 O O . LEU A 1 180 ? -3.125 7.873 -3.145 1.00 71.56 180 LEU A O 1
ATOM 1473 N N . THR A 1 181 ? -2.913 6.693 -4.997 1.00 76.88 181 THR A N 1
ATOM 1474 C CA . THR A 1 181 ? -4.352 6.732 -5.292 1.00 76.88 181 THR A CA 1
ATOM 1475 C C . THR A 1 181 ? -5.036 5.507 -4.670 1.00 76.88 181 THR A C 1
ATOM 1477 O O . THR A 1 181 ? -5.683 4.717 -5.347 1.00 76.88 181 THR A O 1
ATOM 1480 N N . ILE A 1 182 ? -4.853 5.300 -3.361 1.00 85.25 182 ILE A N 1
ATOM 1481 C CA . ILE A 1 182 ? -5.522 4.230 -2.610 1.00 85.25 182 ILE A CA 1
ATOM 1482 C C . ILE A 1 182 ? -6.705 4.815 -1.842 1.00 85.25 182 ILE A C 1
ATOM 1484 O O . ILE A 1 182 ? -6.594 5.837 -1.169 1.00 85.25 182 ILE A O 1
ATOM 1488 N N . SER A 1 183 ? -7.848 4.142 -1.926 1.00 88.94 183 SER A N 1
ATOM 1489 C CA . SER A 1 183 ? -9.047 4.452 -1.147 1.00 88.94 183 SER A CA 1
ATOM 1490 C C . SER A 1 183 ? -9.649 3.183 -0.552 1.00 88.94 183 SER A C 1
ATOM 1492 O O . SER A 1 183 ? -9.447 2.086 -1.079 1.00 88.94 183 SER A O 1
ATOM 1494 N N . ALA A 1 184 ? -10.378 3.341 0.552 1.00 93.62 184 ALA A N 1
ATOM 1495 C CA . ALA A 1 184 ? -10.976 2.250 1.308 1.00 93.62 184 ALA A CA 1
ATOM 1496 C C . ALA A 1 184 ? -12.470 2.478 1.544 1.00 93.62 184 ALA A C 1
ATOM 1498 O O . ALA A 1 184 ? -12.900 3.591 1.840 1.00 93.62 184 ALA A O 1
ATOM 1499 N N . GLU A 1 185 ? -13.244 1.400 1.464 1.00 97.12 185 GLU A N 1
ATOM 1500 C CA . GLU A 1 185 ? -14.643 1.352 1.882 1.00 97.12 185 GLU A CA 1
ATOM 1501 C C . GLU A 1 185 ? -14.740 0.547 3.181 1.00 97.12 185 GLU A C 1
ATOM 1503 O O . GLU A 1 185 ? -14.325 -0.613 3.228 1.00 97.12 185 GLU A O 1
ATOM 1508 N N . ILE A 1 186 ? -15.292 1.154 4.232 1.00 96.38 186 ILE A N 1
ATOM 1509 C CA . ILE A 1 186 ? -15.373 0.572 5.577 1.00 96.38 186 ILE A CA 1
ATOM 1510 C C . ILE A 1 186 ? -16.835 0.587 6.031 1.00 96.38 186 ILE A C 1
ATOM 1512 O O . ILE A 1 186 ? -17.527 1.594 5.870 1.00 96.38 186 ILE A O 1
ATOM 1516 N N . SER A 1 187 ? -17.302 -0.523 6.603 1.00 96.44 187 SER A N 1
ATOM 1517 C CA . SER A 1 187 ? -18.586 -0.598 7.308 1.00 96.44 187 SER A CA 1
ATOM 1518 C C . SER A 1 187 ? -18.382 -0.509 8.816 1.00 96.44 187 SER A C 1
ATOM 1520 O O . SER A 1 187 ? -17.492 -1.168 9.353 1.00 96.44 187 SER A O 1
ATOM 1522 N N . TYR A 1 188 ? -19.227 0.286 9.471 1.00 91.44 188 TYR A N 1
ATOM 1523 C CA . TYR A 1 188 ? -19.245 0.520 10.916 1.00 91.44 188 TYR A CA 1
ATOM 1524 C C . TYR A 1 188 ? -20.442 -0.167 11.570 1.00 91.44 188 TYR A C 1
ATOM 1526 O O . TYR A 1 188 ? -21.492 -0.264 10.889 1.00 91.44 188 TYR A O 1
#